Protein AF-A0A1G8R1P3-F1 (afdb_monomer_lite)

Radius of gyration: 28.72 Å; chains: 1; bounding box: 73×59×74 Å

Structure (mmCIF, N/CA/C/O backbone):
data_AF-A0A1G8R1P3-F1
#
_entry.id   AF-A0A1G8R1P3-F1
#
loop_
_atom_site.group_PDB
_atom_site.id
_atom_site.type_symbol
_atom_site.label_atom_id
_atom_site.label_alt_id
_atom_site.label_comp_id
_atom_site.label_asym_id
_atom_site.label_entity_id
_atom_site.label_seq_id
_atom_site.pdbx_PDB_ins_code
_atom_site.Cartn_x
_atom_site.Cartn_y
_atom_site.Cartn_z
_atom_site.occupancy
_atom_site.B_iso_or_equiv
_atom_site.auth_seq_id
_atom_site.auth_comp_id
_atom_site.auth_asym_id
_atom_site.auth_atom_id
_atom_site.pdbx_PDB_model_num
ATOM 1 N N . MET A 1 1 ? -44.079 -12.481 19.355 1.00 42.09 1 MET A N 1
ATOM 2 C CA . MET A 1 1 ? -44.449 -13.575 20.274 1.00 42.09 1 MET A CA 1
ATOM 3 C C . MET A 1 1 ? -43.684 -13.320 21.555 1.00 42.09 1 MET A C 1
ATOM 5 O O . MET A 1 1 ? -42.469 -13.463 21.534 1.00 42.09 1 MET A O 1
ATOM 9 N N . GLU A 1 2 ? -44.357 -12.828 22.594 1.00 49.50 2 GLU A N 1
ATOM 10 C CA . GLU A 1 2 ? -43.757 -12.649 23.924 1.00 49.50 2 GLU A CA 1
ATOM 11 C C . GLU A 1 2 ? -43.319 -14.021 24.449 1.00 49.50 2 GLU A C 1
ATOM 13 O O . GLU A 1 2 ? -44.109 -14.970 24.479 1.00 49.50 2 GLU A O 1
ATOM 18 N N . LYS A 1 3 ? -42.033 -14.161 24.785 1.00 59.81 3 LYS A N 1
ATOM 19 C CA . LYS A 1 3 ? -41.530 -15.360 25.458 1.00 59.81 3 LYS A CA 1
ATOM 20 C C . LYS A 1 3 ? -42.107 -15.364 26.874 1.00 59.81 3 LYS A C 1
ATOM 22 O O . LYS A 1 3 ? -41.889 -14.429 27.629 1.00 59.81 3 LYS A O 1
ATOM 27 N N . SER A 1 4 ? -42.788 -16.445 27.253 1.00 75.88 4 SER A N 1
ATOM 28 C CA . SER A 1 4 ? -43.337 -16.617 28.610 1.00 75.88 4 SER A CA 1
ATOM 29 C C . SER A 1 4 ? -42.258 -16.623 29.707 1.00 75.88 4 SER A C 1
ATOM 31 O O . SER A 1 4 ? -42.576 -16.389 30.873 1.00 75.88 4 SER A O 1
ATOM 33 N N . TYR A 1 5 ? -41.007 -16.928 29.359 1.00 85.31 5 TYR A N 1
ATOM 34 C CA . TYR A 1 5 ? -39.859 -16.901 30.257 1.00 85.31 5 TYR A CA 1
ATOM 35 C C . TYR A 1 5 ? -38.559 -16.796 29.455 1.00 85.31 5 TYR A C 1
ATOM 37 O O . TYR A 1 5 ? -38.505 -17.177 28.284 1.00 85.31 5 TYR A O 1
ATOM 45 N N . TYR A 1 6 ? -37.507 -16.327 30.119 1.00 88.00 6 TYR A N 1
ATOM 46 C CA . TYR A 1 6 ? -36.145 -16.308 29.595 1.00 88.00 6 TYR A CA 1
ATOM 47 C C . TYR A 1 6 ? -35.271 -17.289 30.373 1.00 88.00 6 TYR A C 1
ATOM 49 O O . TYR A 1 6 ? -35.508 -17.527 31.559 1.00 88.00 6 TYR A O 1
ATOM 57 N N . VAL A 1 7 ? -34.260 -17.858 29.723 1.00 92.12 7 VAL A N 1
ATOM 58 C CA . VAL A 1 7 ? -33.266 -18.734 30.370 1.00 92.12 7 VAL A CA 1
ATOM 59 C C . VAL A 1 7 ? -31.923 -18.023 30.526 1.00 92.12 7 VAL A C 1
ATOM 61 O O . VAL A 1 7 ? -31.704 -16.968 29.932 1.00 92.12 7 VAL A O 1
ATOM 64 N N . SER A 1 8 ? -30.992 -18.582 31.307 1.00 88.38 8 SER A N 1
ATOM 65 C CA . SER A 1 8 ? -29.671 -17.966 31.550 1.00 88.38 8 SER A CA 1
ATOM 66 C C . SER A 1 8 ? -28.935 -17.573 30.267 1.00 88.38 8 SER A C 1
ATOM 68 O O . SER A 1 8 ? -28.294 -16.524 30.225 1.00 88.38 8 SER A O 1
ATOM 70 N N . LYS A 1 9 ? -29.045 -18.402 29.223 1.00 89.12 9 LYS A N 1
ATOM 71 C CA . LYS A 1 9 ? -28.456 -18.133 27.911 1.00 89.12 9 LYS A CA 1
ATOM 72 C C . LYS A 1 9 ? -29.119 -16.946 27.209 1.00 89.12 9 LYS A C 1
ATOM 74 O O . LYS A 1 9 ? -28.414 -16.079 26.707 1.00 89.12 9 LYS A O 1
ATOM 79 N N . ASP A 1 10 ? -30.449 -16.864 27.249 1.00 87.94 10 ASP A N 1
ATOM 80 C CA . ASP A 1 10 ? -31.179 -15.726 26.684 1.00 87.94 10 ASP A CA 1
ATOM 81 C C . ASP A 1 10 ? -30.775 -14.416 27.380 1.00 87.94 10 ASP A C 1
ATOM 83 O O . ASP A 1 10 ? -30.527 -13.415 26.714 1.00 87.94 10 ASP A O 1
ATOM 87 N N . LEU A 1 11 ? -30.660 -14.419 28.716 1.00 84.81 11 LEU A N 1
ATOM 88 C CA . LEU A 1 11 ? -30.207 -13.248 29.479 1.00 84.81 11 LEU A CA 1
ATOM 89 C C . LEU A 1 11 ? -28.766 -12.858 29.135 1.00 84.81 11 LEU A C 1
ATOM 91 O O . LEU A 1 11 ? -28.449 -11.672 29.080 1.00 84.81 11 LEU A O 1
ATOM 95 N N . ALA A 1 12 ? -27.889 -13.842 28.936 1.00 84.81 12 ALA A N 1
ATOM 96 C CA . ALA A 1 12 ? -26.501 -13.605 28.557 1.00 84.81 12 ALA A CA 1
ATOM 97 C C . ALA A 1 12 ? -26.413 -12.899 27.194 1.00 84.81 12 ALA A C 1
ATOM 99 O O . ALA A 1 12 ? -25.693 -11.909 27.066 1.00 84.81 12 ALA A O 1
ATOM 100 N N . GLU A 1 13 ? -27.205 -13.352 26.219 1.00 84.19 13 GLU A N 1
ATOM 101 C CA . GLU A 1 13 ? -27.306 -12.730 24.895 1.00 84.19 13 GLU A CA 1
ATOM 102 C C . GLU A 1 13 ? -27.929 -11.326 24.963 1.00 84.19 13 GLU A C 1
ATOM 104 O O . GLU A 1 13 ? -27.356 -10.381 24.424 1.00 84.19 13 GLU A O 1
ATOM 109 N N . LEU A 1 14 ? -29.048 -11.157 25.679 1.00 81.56 14 LEU A N 1
ATOM 110 C CA . LEU A 1 14 ? -29.735 -9.865 25.847 1.00 81.56 14 LEU A CA 1
ATOM 111 C C . LEU A 1 14 ? -28.845 -8.785 26.475 1.00 81.56 14 LEU A C 1
ATOM 113 O O . LEU A 1 14 ? -28.968 -7.609 26.140 1.00 81.56 14 LEU A O 1
ATOM 117 N N . LEU A 1 15 ? -27.961 -9.175 27.393 1.00 76.06 15 LEU A N 1
ATOM 118 C CA . LEU A 1 15 ? -27.114 -8.257 28.156 1.00 76.06 15 LEU A CA 1
ATOM 119 C C . LEU A 1 15 ? -25.690 -8.128 27.597 1.00 76.06 15 LEU A C 1
ATOM 121 O O . LEU A 1 15 ? -24.886 -7.400 28.191 1.00 76.06 15 LEU A O 1
ATOM 125 N N . ASP A 1 16 ? -25.372 -8.839 26.509 1.00 76.06 16 ASP A N 1
ATOM 126 C CA . ASP A 1 16 ? -24.024 -8.970 25.938 1.00 76.06 16 ASP A CA 1
ATOM 127 C C . ASP A 1 16 ? -22.975 -9.328 27.015 1.00 76.06 16 ASP A C 1
ATOM 129 O O . ASP A 1 16 ? -21.960 -8.654 27.241 1.00 76.06 16 ASP A O 1
ATOM 133 N N . VAL A 1 17 ? -23.271 -10.381 27.782 1.00 80.88 17 VAL A N 1
ATOM 134 C CA . VAL A 1 17 ? -22.393 -10.934 28.821 1.00 80.88 17 VAL A CA 1
ATOM 135 C C . VAL A 1 17 ? -22.291 -12.449 28.693 1.00 80.88 17 VAL A C 1
ATOM 137 O O . VAL A 1 17 ? -23.029 -13.095 27.965 1.00 80.88 17 VAL A O 1
ATOM 140 N N . THR A 1 18 ? -21.362 -13.053 29.428 1.00 82.50 18 THR A N 1
ATOM 141 C CA . THR A 1 18 ? -21.254 -14.514 29.495 1.00 82.50 18 THR A CA 1
ATOM 142 C C . THR A 1 18 ? -22.303 -15.107 30.435 1.00 82.50 18 THR A C 1
ATOM 144 O O . THR A 1 18 ? -22.639 -14.496 31.451 1.00 82.50 18 THR A O 1
ATOM 147 N N . GLU A 1 19 ? -22.735 -16.349 30.196 1.00 87.19 19 GLU A N 1
ATOM 148 C CA . GLU A 1 19 ? -23.608 -17.085 31.132 1.00 87.19 19 GLU A CA 1
ATOM 149 C C . GLU A 1 19 ? -23.016 -17.155 32.554 1.00 87.19 19 GLU A C 1
ATOM 151 O O . GLU A 1 19 ? -23.731 -17.022 33.545 1.00 87.19 19 GLU A O 1
ATOM 156 N N . ALA A 1 20 ? -21.686 -17.251 32.676 1.00 84.94 20 ALA A N 1
ATOM 157 C CA . ALA A 1 20 ? -20.973 -17.171 33.956 1.00 84.94 20 ALA A CA 1
ATOM 158 C C . ALA A 1 20 ? -21.278 -15.877 34.737 1.00 84.94 20 ALA A C 1
ATOM 160 O O . ALA A 1 20 ? -21.366 -15.887 35.968 1.00 84.94 20 ALA A O 1
ATOM 161 N N . THR A 1 21 ? -21.463 -14.764 34.024 1.00 81.94 21 THR A N 1
ATOM 162 C CA . THR A 1 21 ? -21.841 -13.472 34.606 1.00 81.94 21 THR A CA 1
ATOM 163 C C . THR A 1 21 ? -23.281 -13.499 35.114 1.00 81.94 21 THR A C 1
ATOM 165 O O . THR A 1 21 ? -23.539 -12.993 36.204 1.00 81.94 21 THR A O 1
ATOM 168 N N . ILE A 1 22 ? -24.194 -14.164 34.399 1.00 88.12 22 ILE A N 1
ATOM 169 C CA . ILE A 1 22 ? -25.578 -14.370 34.851 1.00 88.12 22 ILE A CA 1
ATOM 170 C C . ILE A 1 22 ? -25.608 -15.214 36.129 1.00 88.12 22 ILE A C 1
ATOM 172 O O . ILE A 1 22 ? -26.210 -14.802 37.117 1.00 88.12 22 ILE A O 1
ATOM 176 N N . TYR A 1 23 ? -24.862 -16.323 36.194 1.00 88.38 23 TYR A N 1
ATOM 177 C CA . TYR A 1 23 ? -24.743 -17.112 37.431 1.00 88.38 23 TYR A CA 1
ATOM 178 C C . TYR A 1 23 ? -24.174 -16.303 38.604 1.00 88.38 23 TYR A C 1
ATOM 180 O O . TYR A 1 23 ? -24.565 -16.507 39.756 1.00 88.38 23 TYR A O 1
ATOM 188 N N . LYS A 1 24 ? -23.259 -15.365 38.332 1.00 85.94 24 LYS A N 1
ATOM 189 C CA . LYS A 1 24 ? -22.777 -14.419 39.341 1.00 85.94 24 LYS A CA 1
ATOM 190 C C . LYS A 1 24 ? -23.886 -13.462 39.787 1.00 85.94 24 LYS A C 1
ATOM 192 O O . LYS A 1 24 ? -24.031 -13.257 40.983 1.00 85.94 24 LYS A O 1
ATOM 197 N N . TYR A 1 25 ? -24.697 -12.928 38.875 1.00 87.75 25 TYR A N 1
ATOM 198 C CA . TYR A 1 25 ? -25.836 -12.072 39.228 1.00 87.75 25 TYR A CA 1
ATOM 199 C C . TYR A 1 25 ? -26.870 -12.797 40.091 1.00 87.75 25 TYR A C 1
ATOM 201 O O . TYR A 1 25 ? -27.350 -12.210 41.057 1.00 87.75 25 TYR A O 1
ATOM 209 N N . ILE A 1 26 ? -27.141 -14.078 39.820 1.00 87.88 26 ILE A N 1
ATOM 210 C CA . ILE A 1 26 ? -28.016 -14.912 40.662 1.00 87.88 26 ILE A CA 1
ATOM 211 C C . ILE A 1 26 ? -27.430 -15.061 42.073 1.00 87.88 26 ILE A C 1
ATOM 213 O O . ILE A 1 26 ? -28.145 -14.951 43.071 1.00 87.88 26 ILE A O 1
ATOM 217 N N . ARG A 1 27 ? -26.115 -15.303 42.166 1.00 86.38 27 ARG A N 1
ATOM 218 C CA . ARG A 1 27 ? -25.393 -15.457 43.438 1.00 86.38 27 ARG A CA 1
ATOM 219 C C . ARG A 1 27 ? -25.358 -14.164 44.250 1.00 86.38 27 ARG A C 1
ATOM 221 O O . ARG A 1 27 ? -25.559 -14.207 45.457 1.00 86.38 27 ARG A O 1
ATOM 228 N N . ASP A 1 28 ? -25.143 -13.041 43.572 1.00 82.81 28 ASP A N 1
ATOM 229 C CA . ASP A 1 28 ? -25.095 -11.697 44.152 1.00 82.81 28 ASP A CA 1
ATOM 230 C C . ASP A 1 28 ? -26.507 -11.136 44.438 1.00 82.81 28 ASP A C 1
ATOM 232 O O . ASP A 1 28 ? -26.631 -10.017 44.930 1.00 82.81 28 ASP A O 1
ATOM 236 N N . GLY A 1 29 ? -27.573 -11.883 44.112 1.00 83.88 29 GLY A N 1
ATOM 237 C CA . GLY A 1 29 ? -28.967 -11.477 44.323 1.00 83.88 29 GLY A CA 1
ATOM 238 C C . GLY A 1 29 ? -29.447 -10.346 43.409 1.00 83.88 29 GLY A C 1
ATOM 239 O O . GLY A 1 29 ? -30.464 -9.728 43.697 1.00 83.88 29 GLY A O 1
ATOM 240 N N . LYS A 1 30 ? -28.721 -10.064 42.321 1.00 82.62 30 LYS A N 1
ATOM 241 C CA . LYS A 1 30 ? -29.048 -9.010 41.345 1.00 82.62 30 LYS A CA 1
ATOM 242 C C . LYS A 1 30 ? -30.155 -9.402 40.371 1.00 82.62 30 LYS A C 1
ATOM 244 O O . LYS A 1 30 ? -30.723 -8.531 39.730 1.00 82.62 30 LYS A O 1
ATOM 249 N N . VAL A 1 31 ? -30.399 -10.701 40.229 1.00 86.31 31 VAL A N 1
ATOM 250 C CA . VAL A 1 31 ? -31.487 -11.268 39.431 1.00 86.31 31 VAL A CA 1
ATOM 251 C C . VAL A 1 31 ? -31.966 -12.541 40.111 1.00 86.31 31 VAL A C 1
ATOM 253 O O . VAL A 1 31 ? -31.146 -13.358 40.546 1.00 86.31 31 VAL A O 1
ATOM 256 N N . VAL A 1 32 ? -33.280 -12.718 40.233 1.00 89.00 32 VAL A N 1
ATOM 257 C CA . VAL A 1 32 ? -33.860 -13.873 40.924 1.00 89.00 32 VAL A CA 1
ATOM 258 C C . VAL A 1 32 ? -34.653 -14.744 39.944 1.00 89.00 32 VAL A C 1
ATOM 260 O O . VAL A 1 32 ? -35.705 -14.328 39.465 1.00 89.00 32 VAL A O 1
ATOM 263 N N . PRO A 1 33 ? -34.198 -15.977 39.651 1.00 90.56 33 PRO A N 1
ATOM 264 C CA . PRO A 1 33 ? -34.994 -16.907 38.863 1.00 90.56 33 PRO A CA 1
ATOM 265 C C . PRO A 1 33 ? -36.198 -17.384 39.677 1.00 90.56 33 PRO A C 1
ATOM 267 O O . PRO A 1 33 ? -36.065 -17.705 40.861 1.00 90.56 33 PRO A O 1
ATOM 270 N N . TYR A 1 34 ? -37.371 -17.481 39.053 1.00 89.44 34 TYR A N 1
ATOM 271 C CA . TYR A 1 34 ? -38.582 -17.907 39.765 1.00 89.44 34 TYR A CA 1
ATOM 272 C C . TYR A 1 34 ? -38.535 -19.395 40.140 1.00 89.44 34 TYR A C 1
ATOM 274 O O . TYR A 1 34 ? -39.168 -19.811 41.106 1.00 89.44 34 TYR A O 1
ATOM 282 N N . ASN A 1 35 ? -37.742 -20.196 39.421 1.00 89.50 35 ASN A N 1
ATOM 283 C CA . ASN A 1 35 ? -37.538 -21.620 39.684 1.00 89.50 35 ASN A CA 1
ATOM 284 C C . ASN A 1 35 ? -36.264 -21.906 40.508 1.00 89.50 35 ASN A C 1
ATOM 286 O O . ASN A 1 35 ? -35.685 -22.987 40.427 1.00 89.50 35 ASN A O 1
ATOM 290 N N . LYS A 1 36 ? -35.801 -20.949 41.327 1.00 85.69 36 LYS A N 1
ATOM 291 C CA . LYS A 1 36 ? -34.548 -21.060 42.101 1.00 85.69 36 LYS A CA 1
ATOM 292 C C . LYS A 1 36 ? -34.431 -22.322 42.969 1.00 85.69 36 LYS A C 1
ATOM 294 O O . LYS A 1 36 ? -33.317 -22.750 43.248 1.00 85.69 36 LYS A O 1
ATOM 299 N N . SER A 1 37 ? -35.539 -22.906 43.421 1.00 83.31 37 SER A N 1
ATOM 300 C CA . SER A 1 37 ? -35.557 -24.139 44.224 1.00 83.31 37 SER A CA 1
ATOM 301 C C . SER A 1 37 ? -35.691 -25.423 43.398 1.00 83.31 37 SER A C 1
ATOM 303 O O . SER A 1 37 ? -35.390 -26.494 43.918 1.00 83.31 37 SER A O 1
ATOM 305 N N . THR A 1 38 ? -36.117 -25.335 42.135 1.00 84.88 38 THR A N 1
ATOM 306 C CA . THR A 1 38 ? -36.413 -26.493 41.270 1.00 84.88 38 THR A CA 1
ATOM 307 C C . THR A 1 38 ? -35.534 -26.565 40.024 1.00 84.88 38 THR A C 1
ATOM 309 O O . THR A 1 38 ? -35.622 -27.539 39.284 1.00 84.88 38 THR A O 1
ATOM 312 N N . TRP A 1 39 ? -34.638 -25.596 39.809 1.00 83.19 39 TRP A N 1
ATOM 313 C CA . TRP A 1 39 ? -33.791 -25.510 38.613 1.00 83.19 39 TRP A CA 1
ATOM 314 C C . TRP A 1 39 ? -32.979 -26.781 38.318 1.00 83.19 39 TRP A C 1
ATOM 316 O O . TRP A 1 39 ? -32.704 -27.066 37.160 1.00 83.19 39 TRP A O 1
ATOM 326 N N . THR A 1 40 ? -32.606 -27.568 39.336 1.00 79.38 40 THR A N 1
ATOM 327 C CA . THR A 1 40 ? -31.898 -28.849 39.154 1.00 79.38 40 THR A CA 1
ATOM 328 C C . THR A 1 40 ? -32.771 -29.925 38.514 1.00 79.38 40 THR A C 1
ATOM 330 O O . THR A 1 40 ? -32.249 -30.805 37.838 1.00 79.38 40 THR A O 1
ATOM 333 N N . ILE A 1 41 ? -34.087 -29.853 38.723 1.00 82.81 41 ILE A N 1
ATOM 334 C CA . ILE A 1 41 ? -35.091 -30.715 38.090 1.00 82.81 41 ILE A CA 1
ATOM 335 C C . ILE A 1 41 ? -35.422 -30.173 36.694 1.00 82.81 41 ILE A C 1
ATOM 337 O O . ILE A 1 41 ? -35.544 -30.945 35.749 1.00 82.81 41 ILE A O 1
ATOM 341 N N . ASP A 1 42 ? -35.521 -28.847 36.559 1.00 79.31 42 ASP A N 1
ATOM 342 C CA . ASP A 1 42 ? -35.853 -28.167 35.300 1.00 79.31 42 ASP A CA 1
ATOM 343 C C . ASP A 1 42 ? -34.679 -28.104 34.301 1.00 79.31 42 ASP A C 1
ATOM 345 O O . ASP A 1 42 ? -34.884 -27.789 33.130 1.00 79.31 42 ASP A O 1
ATOM 349 N N . GLY A 1 43 ? -33.452 -28.372 34.758 1.00 83.12 43 GLY A N 1
ATOM 350 C CA . GLY A 1 43 ? -32.209 -28.337 33.979 1.00 83.12 43 GLY A CA 1
ATOM 351 C C . GLY A 1 43 ? -31.587 -26.945 33.802 1.00 83.12 43 GLY A C 1
ATOM 352 O O . GLY A 1 43 ? -30.405 -26.845 33.479 1.00 83.12 43 GLY A O 1
ATOM 353 N N . GLU A 1 44 ? -32.341 -25.870 34.043 1.00 88.12 44 GLU A N 1
ATOM 354 C CA . GLU A 1 44 ? -31.908 -24.486 33.822 1.00 88.12 44 GLU A CA 1
ATOM 355 C C . GLU A 1 44 ? -32.657 -23.482 34.714 1.00 88.12 44 GLU A C 1
ATOM 357 O O . GLU A 1 44 ? -33.762 -23.743 35.200 1.00 88.12 44 GLU A O 1
ATOM 362 N N . TYR A 1 45 ? -32.066 -22.301 34.924 1.00 91.00 45 TYR A N 1
ATOM 363 C CA . TYR A 1 45 ? -32.753 -21.190 35.584 1.00 91.00 45 TYR A CA 1
ATOM 364 C C . TYR A 1 45 ? -33.682 -20.473 34.609 1.00 91.00 45 TYR A C 1
ATOM 366 O O . TYR A 1 45 ? -33.290 -20.165 33.482 1.00 91.00 45 TYR A O 1
ATOM 374 N N . ARG A 1 46 ? -34.890 -20.158 35.079 1.00 91.12 46 ARG A N 1
ATOM 375 C CA . ARG A 1 46 ? -35.917 -19.439 34.331 1.00 91.12 46 ARG A CA 1
ATOM 376 C C . ARG A 1 46 ? -36.265 -18.122 35.012 1.00 91.12 46 ARG A C 1
ATOM 378 O O . ARG A 1 46 ? -36.451 -18.052 36.229 1.00 91.12 46 ARG A O 1
ATOM 385 N N . PHE A 1 47 ? -36.375 -17.087 34.196 1.00 90.75 47 PHE A N 1
ATOM 386 C CA . PHE A 1 47 ? -36.592 -15.707 34.600 1.00 90.75 47 PHE A CA 1
ATOM 387 C C . PHE A 1 47 ? -37.906 -15.209 34.010 1.00 90.75 47 PHE A C 1
ATOM 389 O O . PHE A 1 47 ? -38.243 -15.531 32.867 1.00 90.75 47 PHE A O 1
ATOM 396 N N . SER A 1 48 ? -38.661 -14.446 34.799 1.00 89.00 48 SER A N 1
ATOM 397 C CA . SER A 1 48 ? -39.833 -13.745 34.284 1.00 89.00 48 SER A CA 1
ATOM 398 C C . SER A 1 48 ? -39.391 -12.576 33.408 1.00 89.00 48 SER A C 1
ATOM 400 O O . SER A 1 48 ? -38.270 -12.069 33.522 1.00 89.00 48 SER A O 1
ATOM 402 N N . GLU A 1 49 ? -40.285 -12.131 32.534 1.00 84.62 49 GLU A N 1
ATOM 403 C CA . GLU A 1 49 ? -40.054 -10.942 31.719 1.00 84.62 49 GLU A CA 1
ATOM 404 C C . GLU A 1 49 ? -39.818 -9.696 32.582 1.00 84.62 49 GLU A C 1
ATOM 406 O O . GLU A 1 49 ? -38.867 -8.961 32.341 1.00 84.62 49 GLU A O 1
ATOM 411 N N . GLU A 1 50 ? -40.599 -9.514 33.649 1.00 82.75 50 GLU A N 1
ATOM 412 C CA . GLU A 1 50 ? -40.455 -8.377 34.566 1.00 82.75 50 GLU A CA 1
ATOM 413 C C . GLU A 1 50 ? -39.061 -8.320 35.218 1.00 82.75 50 GLU A C 1
ATOM 415 O O . GLU A 1 50 ? -38.441 -7.260 35.281 1.00 82.75 50 GLU A O 1
ATOM 420 N N . GLU A 1 51 ? -38.541 -9.461 35.677 1.00 81.75 51 GLU A N 1
ATOM 421 C CA . GLU A 1 51 ? -37.214 -9.535 36.296 1.00 81.75 51 GLU A CA 1
ATOM 422 C C . GLU A 1 51 ? -36.097 -9.309 35.265 1.00 81.75 51 GLU A C 1
ATOM 424 O O . GLU A 1 51 ? -35.073 -8.689 35.556 1.00 81.75 51 GLU A O 1
ATOM 429 N N . THR A 1 52 ? -36.320 -9.770 34.033 1.00 81.56 52 THR A N 1
ATOM 430 C CA . THR A 1 52 ? -35.396 -9.565 32.913 1.00 81.56 52 THR A CA 1
ATOM 431 C C . THR A 1 52 ? -35.328 -8.085 32.532 1.00 81.56 52 THR A C 1
ATOM 433 O O . THR A 1 52 ? -34.233 -7.543 32.405 1.00 81.56 52 THR A O 1
ATOM 436 N N . LEU A 1 53 ? -36.476 -7.407 32.434 1.00 80.81 53 LEU A N 1
ATOM 437 C CA . LEU A 1 53 ? -36.560 -5.972 32.146 1.00 80.81 53 LEU A CA 1
ATOM 438 C C . LEU A 1 53 ? -35.886 -5.133 33.235 1.00 80.81 53 LEU A C 1
ATOM 440 O O . LEU A 1 53 ? -35.062 -4.282 32.916 1.00 80.81 53 LEU A O 1
ATOM 444 N N . LYS A 1 54 ? -36.123 -5.437 34.519 1.00 81.38 54 LYS A N 1
ATOM 445 C CA . LYS A 1 54 ? -35.433 -4.763 35.636 1.00 81.38 54 LYS A CA 1
ATOM 446 C C . LYS A 1 54 ? -33.913 -4.880 35.544 1.00 81.38 54 LYS A C 1
ATOM 448 O O . LYS A 1 54 ? -33.200 -3.932 35.865 1.00 81.38 54 LYS A O 1
ATOM 453 N N . LEU A 1 55 ? -33.409 -6.040 35.125 1.00 80.38 55 LEU A N 1
ATOM 454 C CA . LEU A 1 55 ? -31.974 -6.273 34.978 1.00 80.38 55 LEU A CA 1
ATOM 455 C C . LEU A 1 55 ? -31.381 -5.524 33.774 1.00 80.38 55 LEU A C 1
ATOM 457 O O . LEU A 1 55 ? -30.242 -5.063 33.852 1.00 80.38 55 LEU A O 1
ATOM 461 N N . ILE A 1 56 ? -32.146 -5.396 32.687 1.00 76.06 56 ILE A N 1
ATOM 462 C CA . ILE A 1 56 ? -31.773 -4.607 31.506 1.00 76.06 56 ILE A CA 1
ATOM 463 C C . ILE A 1 56 ? -31.730 -3.118 31.863 1.00 76.06 56 ILE A C 1
ATOM 465 O O . ILE A 1 56 ? -30.713 -2.473 31.624 1.00 76.06 56 ILE A O 1
ATOM 469 N N . ASP A 1 57 ? -32.770 -2.599 32.517 1.00 74.25 57 ASP A N 1
ATOM 470 C CA . ASP A 1 57 ? -32.860 -1.191 32.928 1.00 74.25 57 ASP A CA 1
ATOM 471 C C . ASP A 1 57 ? -31.775 -0.806 33.947 1.00 74.25 57 ASP A C 1
ATOM 473 O O . ASP A 1 57 ? -31.362 0.349 34.038 1.00 74.25 57 ASP A O 1
ATOM 477 N N . ALA A 1 58 ? -31.280 -1.782 34.715 1.00 69.12 58 ALA A N 1
ATOM 478 C CA . ALA A 1 58 ? -30.181 -1.598 35.655 1.00 69.12 58 ALA A CA 1
ATOM 479 C C . ALA A 1 58 ? -28.784 -1.608 35.000 1.00 69.12 58 ALA A C 1
ATOM 481 O O . ALA A 1 58 ? -27.792 -1.374 35.704 1.00 69.12 58 ALA A O 1
ATOM 482 N N . GLN A 1 59 ? -28.649 -1.890 33.695 1.00 68.12 59 GLN A N 1
ATOM 483 C CA . GLN A 1 59 ? -27.358 -1.743 33.022 1.00 68.12 59 GLN A CA 1
ATOM 484 C C . GLN A 1 59 ? -26.979 -0.265 32.888 1.00 68.12 59 GLN A C 1
ATOM 486 O O . GLN A 1 59 ? -27.717 0.554 32.353 1.00 68.12 59 GLN A O 1
ATOM 491 N N . GLU A 1 60 ? -25.760 0.071 33.318 1.00 66.50 60 GLU A N 1
ATOM 492 C CA . GLU A 1 60 ? -25.150 1.354 32.971 1.00 66.50 60 GLU A CA 1
ATOM 493 C C . GLU A 1 60 ? -24.985 1.433 31.446 1.00 66.50 60 GLU A C 1
ATOM 495 O O . GLU A 1 60 ? -24.332 0.573 30.851 1.00 66.50 60 GLU A O 1
ATOM 500 N N . GLU A 1 61 ? -25.521 2.477 30.810 1.00 67.69 61 GLU A N 1
ATOM 501 C CA . GLU A 1 61 ? -25.265 2.724 29.392 1.00 67.69 61 GLU A CA 1
ATOM 502 C C . GLU A 1 61 ? -23.761 2.890 29.140 1.00 67.69 61 GLU A C 1
ATOM 504 O O . GLU A 1 61 ? -23.052 3.626 29.839 1.00 67.69 61 GLU A O 1
ATOM 509 N N . LYS A 1 62 ? -23.253 2.205 28.110 1.00 74.94 62 LYS A N 1
ATOM 510 C CA . LYS A 1 62 ? -21.840 2.280 27.735 1.00 74.94 62 LYS A CA 1
ATOM 511 C C . LYS A 1 62 ? -21.511 3.723 27.313 1.00 74.94 62 LYS A C 1
ATOM 513 O O . LYS A 1 62 ? -22.032 4.182 26.300 1.00 74.94 62 LYS A O 1
ATOM 518 N N . PRO A 1 63 ? -20.599 4.441 28.000 1.00 77.19 63 PRO A N 1
ATOM 519 C CA . PRO A 1 63 ? -20.441 5.886 27.791 1.00 77.19 63 PRO A CA 1
ATOM 520 C C . PRO A 1 63 ? -19.827 6.327 26.452 1.00 77.19 63 PRO A C 1
ATOM 522 O O . PRO A 1 63 ? -19.615 7.526 26.255 1.00 77.19 63 PRO A O 1
ATOM 525 N N . GLY A 1 64 ? -19.446 5.379 25.595 1.00 86.00 64 GLY A N 1
ATOM 526 C CA . GLY A 1 64 ? -18.755 5.586 24.327 1.00 86.00 64 GLY A CA 1
ATOM 527 C C . GLY A 1 64 ? -17.987 4.336 23.889 1.00 86.00 64 GLY A C 1
ATOM 528 O O . GLY A 1 64 ? -18.138 3.252 24.458 1.00 86.00 64 GLY A O 1
ATOM 529 N N . LEU A 1 65 ? -17.113 4.492 22.900 1.00 84.44 65 LEU A N 1
ATOM 530 C CA . LEU A 1 65 ? -16.221 3.431 22.439 1.00 84.44 65 LEU A CA 1
ATOM 531 C C . LEU A 1 65 ? -15.041 3.289 23.399 1.00 84.44 65 LEU A C 1
ATOM 533 O O . LEU A 1 65 ? -14.331 4.251 23.675 1.00 84.44 65 LEU A O 1
ATOM 537 N N . SER A 1 66 ? -14.813 2.089 23.917 1.00 86.06 66 SER A N 1
ATOM 538 C CA . SER A 1 66 ? -13.606 1.789 24.684 1.00 86.06 66 SER A CA 1
ATOM 539 C C . SER A 1 66 ? -12.382 1.721 23.769 1.00 86.06 66 SER A C 1
ATOM 541 O O . SER A 1 66 ? -12.496 1.584 22.551 1.00 86.06 66 SER A O 1
ATOM 543 N N . THR A 1 67 ? -11.186 1.751 24.358 1.00 82.81 67 THR A N 1
ATOM 544 C CA . THR A 1 67 ? -9.928 1.581 23.611 1.00 82.81 67 THR A CA 1
ATOM 545 C C . THR A 1 67 ? -9.891 0.299 22.783 1.00 82.81 67 THR A C 1
ATOM 547 O O . THR A 1 67 ? -9.329 0.302 21.692 1.00 82.81 67 THR A O 1
ATOM 550 N N . LYS A 1 68 ? -10.517 -0.774 23.281 1.00 77.56 68 LYS A N 1
ATOM 551 C CA . LYS A 1 68 ? -10.648 -2.041 22.560 1.00 77.56 68 LYS A CA 1
ATOM 552 C C . LYS A 1 68 ? -11.569 -1.901 21.346 1.00 77.56 68 LYS A C 1
ATOM 554 O O . LYS A 1 68 ? -11.180 -2.290 20.258 1.00 77.56 68 LYS A O 1
ATOM 559 N N . ASP A 1 69 ? -12.733 -1.272 21.507 1.00 79.12 69 ASP A N 1
ATOM 560 C CA . ASP A 1 69 ? -13.672 -1.087 20.389 1.00 79.12 69 ASP A CA 1
ATOM 561 C C . ASP A 1 69 ? -13.045 -0.255 19.258 1.00 79.12 69 ASP A C 1
ATOM 563 O O . ASP A 1 69 ? -13.242 -0.539 18.080 1.00 79.12 69 ASP A O 1
ATOM 567 N N . VAL A 1 70 ? -12.266 0.772 19.614 1.00 82.94 70 VAL A N 1
ATOM 568 C CA . VAL A 1 70 ? -11.535 1.598 18.642 1.00 82.94 70 VAL A CA 1
ATOM 569 C C . VAL A 1 70 ? -10.437 0.794 17.940 1.00 82.94 70 VAL A C 1
ATOM 571 O O . VAL A 1 70 ? -10.269 0.932 16.731 1.00 82.94 70 VAL A O 1
ATOM 574 N N . ALA A 1 71 ? -9.702 -0.037 18.683 1.00 74.12 71 ALA A N 1
ATOM 575 C CA . ALA A 1 71 ? -8.649 -0.903 18.156 1.00 74.12 71 ALA A CA 1
ATOM 576 C C . ALA A 1 71 ? -9.205 -1.904 17.136 1.00 74.12 71 ALA A C 1
ATOM 578 O O . ALA A 1 71 ? -8.740 -1.941 15.996 1.00 74.12 71 ALA A O 1
ATOM 579 N N . ASP A 1 72 ? -10.262 -2.620 17.521 1.00 73.38 72 ASP A N 1
ATOM 580 C CA . ASP A 1 72 ? -10.912 -3.637 16.695 1.00 73.38 72 ASP A CA 1
ATOM 581 C C . ASP A 1 72 ? -11.473 -3.020 15.400 1.00 73.38 72 ASP A C 1
ATOM 583 O O . ASP A 1 72 ? -11.278 -3.561 14.314 1.00 73.38 72 ASP A O 1
ATOM 587 N N . ARG A 1 73 ? -12.101 -1.836 15.478 1.00 79.56 73 ARG A N 1
ATOM 588 C CA . ARG A 1 73 ? -12.658 -1.150 14.296 1.00 79.56 73 ARG A CA 1
ATOM 589 C C . ARG A 1 73 ? -11.608 -0.585 13.337 1.00 79.56 73 ARG A C 1
ATOM 591 O O . ARG A 1 73 ? -11.926 -0.348 12.175 1.00 79.56 73 ARG A O 1
ATOM 598 N N . LEU A 1 74 ? -10.394 -0.308 13.812 1.00 74.75 74 LEU A N 1
ATOM 599 C CA . LEU A 1 74 ? -9.314 0.265 12.998 1.00 74.75 74 LEU A CA 1
ATOM 600 C C . LEU A 1 74 ? -8.262 -0.764 12.572 1.00 74.75 74 LEU A C 1
ATOM 602 O O . LEU A 1 74 ? -7.398 -0.428 11.762 1.00 74.75 74 LEU A O 1
ATOM 606 N N . GLY A 1 75 ? -8.320 -1.988 13.104 1.00 70.12 75 GLY A N 1
ATOM 607 C CA . GLY A 1 75 ? -7.303 -3.012 12.869 1.00 70.12 75 GLY A CA 1
ATOM 608 C C . GLY A 1 75 ? -5.930 -2.624 13.427 1.00 70.12 75 GLY A C 1
ATOM 609 O O . GLY A 1 75 ? -4.914 -2.938 12.817 1.00 70.12 75 GLY A O 1
ATOM 610 N N . ILE A 1 76 ? -5.890 -1.900 14.551 1.00 75.81 76 ILE A N 1
ATOM 611 C CA . ILE A 1 76 ? -4.652 -1.510 15.249 1.00 75.81 76 ILE A CA 1
ATOM 612 C C . ILE A 1 76 ? -4.665 -2.047 16.677 1.00 75.81 76 ILE A C 1
ATOM 614 O O . ILE A 1 76 ? -5.716 -2.395 17.205 1.00 75.81 76 ILE A O 1
ATOM 618 N N . THR A 1 77 ? -3.515 -2.084 17.349 1.00 69.56 77 THR A N 1
ATOM 619 C CA . THR A 1 77 ? -3.466 -2.602 18.722 1.00 69.56 77 THR A CA 1
ATOM 620 C C . THR A 1 77 ? -4.128 -1.644 19.723 1.00 69.56 77 THR A C 1
ATOM 622 O O . THR A 1 77 ? -4.059 -0.415 19.601 1.00 69.56 77 THR A O 1
ATOM 625 N N . ALA A 1 78 ? -4.714 -2.192 20.793 1.00 69.31 78 ALA A N 1
ATOM 626 C CA . ALA A 1 78 ? -5.242 -1.389 21.902 1.00 69.31 78 ALA A CA 1
ATOM 627 C C . ALA A 1 78 ? -4.151 -0.550 22.601 1.00 69.31 78 ALA A C 1
ATOM 629 O O . ALA A 1 78 ? -4.447 0.507 23.173 1.00 69.31 78 ALA A O 1
ATOM 630 N N . TYR A 1 79 ? -2.886 -0.984 22.529 1.00 71.94 79 TYR A N 1
ATOM 631 C CA . TYR A 1 79 ? -1.737 -0.204 22.989 1.00 71.94 79 TYR A CA 1
ATOM 632 C C . TYR A 1 79 ? -1.571 1.077 22.162 1.00 71.94 79 TYR A C 1
ATOM 634 O O . TYR A 1 79 ? -1.489 2.162 22.740 1.00 71.94 79 TYR A O 1
ATOM 642 N N . THR A 1 80 ? -1.625 0.978 20.830 1.00 67.31 80 THR A N 1
ATOM 643 C CA . THR A 1 80 ? -1.545 2.120 19.908 1.00 67.31 80 THR A CA 1
ATOM 644 C C . THR A 1 80 ? -2.672 3.121 20.161 1.00 67.31 80 THR A C 1
ATOM 646 O O . THR A 1 80 ? -2.416 4.317 20.306 1.00 67.31 80 THR A O 1
ATOM 649 N N . VAL A 1 81 ? -3.910 2.645 20.335 1.00 77.31 81 VAL A N 1
ATOM 650 C CA . VAL A 1 81 ? -5.045 3.500 20.731 1.00 77.31 81 VAL A CA 1
ATOM 651 C C . VAL A 1 81 ? -4.768 4.212 22.060 1.00 77.31 81 VAL A C 1
ATOM 653 O O . VAL A 1 81 ? -4.935 5.427 22.168 1.00 77.31 81 VAL A O 1
ATOM 656 N N . SER A 1 82 ? -4.289 3.481 23.070 1.00 74.25 82 SER A N 1
ATOM 657 C CA . SER A 1 82 ? -3.982 4.048 24.391 1.00 74.25 82 SER A CA 1
ATOM 658 C C . SER A 1 82 ? -2.868 5.097 24.328 1.00 74.25 82 SER A C 1
ATOM 660 O O . SER A 1 82 ? -2.945 6.124 25.002 1.00 74.25 82 SER A O 1
ATOM 662 N N . ARG A 1 83 ? -1.843 4.866 23.502 1.00 78.12 83 ARG A N 1
ATOM 663 C CA . ARG A 1 83 ? -0.747 5.810 23.252 1.00 78.12 83 ARG A CA 1
ATOM 664 C C . ARG A 1 83 ? -1.258 7.081 22.576 1.00 78.12 83 ARG A C 1
ATOM 666 O O . ARG A 1 83 ? -0.908 8.174 23.006 1.00 78.12 83 ARG A O 1
ATOM 673 N N . HIS A 1 84 ? -2.132 6.964 21.579 1.00 80.81 84 HIS A N 1
ATOM 674 C CA . HIS A 1 84 ? -2.720 8.121 20.900 1.00 80.81 84 HIS A CA 1
ATOM 675 C C . HIS A 1 84 ? -3.636 8.952 21.796 1.00 80.81 84 HIS A C 1
ATOM 677 O O . HIS A 1 84 ? -3.643 10.177 21.676 1.00 80.81 84 HIS A O 1
ATOM 683 N N . ILE A 1 85 ? -4.339 8.316 22.733 1.00 82.44 85 ILE A N 1
ATOM 684 C CA . ILE A 1 85 ? -5.087 9.027 23.776 1.00 82.44 85 ILE A CA 1
ATOM 685 C C . ILE A 1 85 ? -4.128 9.783 24.702 1.00 82.44 85 ILE A C 1
ATOM 687 O O . ILE A 1 85 ? -4.314 10.975 24.936 1.00 82.44 85 ILE A O 1
ATOM 691 N N . LYS A 1 86 ? -3.068 9.124 25.192 1.00 76.12 86 LYS A N 1
ATOM 692 C CA . LYS A 1 86 ? -2.070 9.754 26.078 1.00 76.12 86 LYS A CA 1
ATOM 693 C C . LYS A 1 86 ? -1.358 10.938 25.425 1.00 76.12 86 LYS A C 1
ATOM 695 O O . LYS A 1 86 ? -1.119 11.939 26.088 1.00 76.12 86 LYS A O 1
ATOM 700 N N . ASN A 1 87 ? -1.063 10.834 24.133 1.00 71.50 87 ASN A N 1
ATOM 701 C CA . ASN A 1 87 ? -0.376 11.873 23.368 1.00 71.50 87 ASN A CA 1
ATOM 702 C C . ASN A 1 87 ? -1.322 12.985 22.873 1.00 71.50 87 ASN A C 1
ATOM 704 O O . ASN A 1 87 ? -0.895 13.854 22.119 1.00 71.50 87 ASN A O 1
ATOM 708 N N . GLY A 1 88 ? -2.609 12.947 23.243 1.00 76.50 88 GLY A N 1
ATOM 709 C CA . GLY A 1 88 ? -3.602 13.958 22.864 1.00 76.50 88 GLY A CA 1
ATOM 710 C C . GLY A 1 88 ? -4.046 13.913 21.398 1.00 76.50 88 GLY A C 1
ATOM 711 O O . GLY A 1 88 ? -4.750 14.809 20.942 1.00 76.50 88 GLY A O 1
ATOM 712 N N . VAL A 1 89 ? -3.658 12.877 20.649 1.00 78.62 89 VAL A N 1
ATOM 713 C CA . VAL A 1 89 ? -4.012 12.699 19.230 1.00 78.62 89 VAL A CA 1
ATOM 714 C C . VAL A 1 89 ? -5.464 12.237 19.076 1.00 78.62 89 VAL A C 1
ATOM 716 O O . VAL A 1 89 ? -6.139 12.630 18.123 1.00 78.62 89 VAL A O 1
ATOM 719 N N . LEU A 1 90 ? -5.938 11.409 20.011 1.00 84.81 90 LEU A N 1
ATOM 720 C CA . LEU A 1 90 ? -7.310 10.914 20.076 1.00 84.81 90 LEU A CA 1
ATOM 721 C C . LEU A 1 90 ? -7.990 11.443 21.347 1.00 84.81 90 LEU A C 1
ATOM 723 O O . LEU A 1 90 ? -7.625 11.013 22.444 1.00 84.81 90 LEU A O 1
ATOM 727 N N . PRO A 1 91 ? -8.975 12.352 21.231 1.00 86.81 91 PRO A N 1
ATOM 728 C CA . PRO A 1 91 ? -9.753 12.797 22.379 1.00 86.81 91 PRO A CA 1
ATOM 729 C C . PRO A 1 91 ? -10.480 11.622 23.046 1.00 86.81 91 PRO A C 1
ATOM 731 O O . PRO A 1 91 ? -11.171 10.844 22.389 1.00 86.81 91 PRO A O 1
ATOM 734 N N . ALA A 1 92 ? -10.330 11.491 24.365 1.00 90.06 92 ALA A N 1
ATOM 735 C CA . ALA A 1 92 ? -11.044 10.497 25.159 1.00 90.06 92 ALA A CA 1
ATOM 736 C C . ALA A 1 92 ? -11.361 11.036 26.556 1.00 90.06 92 ALA A C 1
ATOM 738 O O . ALA A 1 92 ? -10.617 11.841 27.118 1.00 90.06 92 ALA A O 1
ATOM 739 N N . LYS A 1 93 ? -12.455 10.553 27.147 1.00 87.69 93 LYS A N 1
ATOM 740 C CA . LYS A 1 93 ? -12.876 10.879 28.514 1.00 87.69 93 LYS A CA 1
ATOM 741 C C . LYS A 1 93 ? -12.719 9.654 29.405 1.00 87.69 93 LYS A C 1
ATOM 743 O O . LYS A 1 93 ? -13.101 8.550 29.022 1.00 87.69 93 LYS A O 1
ATOM 748 N N . ARG A 1 94 ? -12.174 9.842 30.607 1.00 83.06 94 ARG A N 1
ATOM 749 C CA . ARG A 1 94 ? -12.101 8.777 31.612 1.00 83.06 94 ARG A CA 1
ATOM 750 C C . ARG A 1 94 ? -13.448 8.684 32.323 1.00 83.06 94 ARG A C 1
ATOM 752 O O . ARG A 1 94 ? -13.928 9.686 32.847 1.00 83.06 94 ARG A O 1
ATOM 759 N N . LYS A 1 95 ? -14.073 7.509 32.305 1.00 80.25 95 LYS A N 1
ATOM 760 C CA . LYS A 1 95 ? -15.347 7.252 32.989 1.00 80.25 95 LYS A CA 1
ATOM 761 C C . LYS A 1 95 ? -15.319 5.885 33.663 1.00 80.25 95 LYS A C 1
ATOM 763 O O . LYS A 1 95 ? -14.610 4.978 33.223 1.00 80.25 95 LYS A O 1
ATOM 768 N N . LYS A 1 96 ? -16.098 5.750 34.734 1.00 73.31 96 LYS A N 1
ATOM 769 C CA . LYS A 1 96 ? -16.347 4.472 35.399 1.00 73.31 96 LYS A CA 1
ATOM 770 C C . LYS A 1 96 ? -17.412 3.712 34.610 1.00 73.31 96 LYS A C 1
ATOM 772 O O . LYS A 1 96 ? -18.424 4.295 34.245 1.00 73.31 96 LYS A O 1
ATOM 777 N N . TYR A 1 97 ? -17.150 2.444 34.319 1.00 71.44 97 TYR A N 1
ATOM 778 C CA . TYR A 1 97 ? -18.092 1.546 33.655 1.00 71.44 97 TYR A CA 1
ATOM 779 C C . TYR A 1 97 ? -17.854 0.125 34.153 1.00 71.44 97 TYR A C 1
ATOM 781 O O . TYR A 1 97 ? -16.705 -0.334 34.178 1.00 71.44 97 TYR A O 1
ATOM 789 N N . LYS A 1 98 ? -18.916 -0.566 34.588 1.00 65.81 98 LYS A N 1
ATOM 790 C CA . LYS A 1 98 ? -18.812 -1.907 35.203 1.00 65.81 98 LYS A CA 1
ATOM 791 C C . LYS A 1 98 ? -17.787 -1.937 36.355 1.00 65.81 98 LYS A C 1
ATOM 793 O O . LYS A 1 98 ? -17.017 -2.883 36.509 1.00 65.81 98 LYS A O 1
ATOM 798 N N . GLY A 1 99 ? -17.748 -0.861 37.148 1.00 60.06 99 GLY A N 1
ATOM 799 C CA . GLY A 1 99 ? -16.873 -0.722 38.319 1.00 60.06 99 GLY A CA 1
ATOM 800 C C . GLY A 1 99 ? -15.413 -0.342 38.037 1.00 60.06 99 GLY A C 1
ATOM 801 O O . GLY A 1 99 ? -14.685 -0.081 38.992 1.00 60.06 99 GLY A O 1
ATOM 802 N N . LEU A 1 100 ? -14.987 -0.255 36.771 1.00 60.69 100 LEU A N 1
ATOM 803 C CA . LEU A 1 100 ? -13.606 0.058 36.382 1.00 60.69 100 LEU A CA 1
ATOM 804 C C . LEU A 1 100 ? -13.519 1.416 35.681 1.00 60.69 100 LEU A C 1
ATOM 806 O O . LEU A 1 100 ? -14.342 1.732 34.824 1.00 60.69 100 LEU A O 1
ATOM 810 N N . GLU A 1 101 ? -12.493 2.204 36.001 1.00 72.00 101 GLU A N 1
ATOM 811 C CA . GLU A 1 101 ? -12.193 3.428 35.254 1.00 72.00 101 GLU A CA 1
ATOM 812 C C . GLU A 1 101 ? -11.483 3.105 33.941 1.00 72.00 101 GLU A C 1
ATOM 814 O O . GLU A 1 101 ? -10.405 2.506 33.926 1.00 72.00 101 GLU A O 1
ATOM 819 N N . ARG A 1 102 ? -12.074 3.528 32.823 1.00 80.38 102 ARG A N 1
ATOM 820 C CA . ARG A 1 102 ? -11.531 3.313 31.477 1.00 80.38 102 ARG A CA 1
ATOM 821 C C . ARG A 1 102 ? -11.664 4.575 30.629 1.00 80.38 102 ARG A C 1
ATOM 823 O O . ARG A 1 102 ? -12.457 5.464 30.937 1.00 80.38 102 ARG A O 1
ATOM 830 N N . TYR A 1 103 ? -10.864 4.655 29.570 1.00 83.00 103 TYR A N 1
ATOM 831 C CA . TYR A 1 103 ? -11.002 5.698 28.556 1.00 83.00 103 TYR A CA 1
ATOM 832 C C . TYR A 1 103 ? -12.106 5.332 27.567 1.00 83.00 103 TYR A C 1
ATOM 834 O O . TYR A 1 103 ? -12.147 4.203 27.073 1.00 83.00 103 TYR A O 1
ATOM 842 N N . PHE A 1 104 ? -12.956 6.312 27.273 1.00 87.06 104 PHE A N 1
ATOM 843 C CA . PHE A 1 104 ? -14.021 6.229 26.287 1.00 87.06 104 PHE A CA 1
ATOM 844 C C . PHE A 1 104 ? -13.895 7.356 25.266 1.00 87.06 104 PHE A C 1
ATOM 846 O O . PHE A 1 104 ? -13.683 8.516 25.623 1.00 87.06 104 PHE A O 1
ATOM 853 N N . VAL A 1 105 ? -14.038 6.995 24.000 1.00 87.38 105 VAL A N 1
ATOM 854 C CA . VAL A 1 105 ? -13.970 7.859 2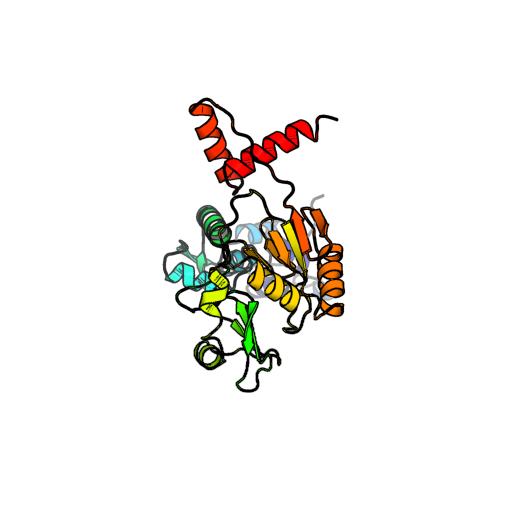2.823 1.00 87.38 105 VAL A CA 1
ATOM 855 C C . VAL A 1 105 ? -15.393 8.046 22.299 1.00 87.38 105 VAL A C 1
ATOM 857 O O . VAL A 1 105 ? -16.175 7.093 22.276 1.00 87.38 105 VAL A O 1
ATOM 860 N N . SER A 1 106 ? -15.759 9.270 21.917 1.00 90.56 106 SER A N 1
ATOM 861 C CA . SER A 1 106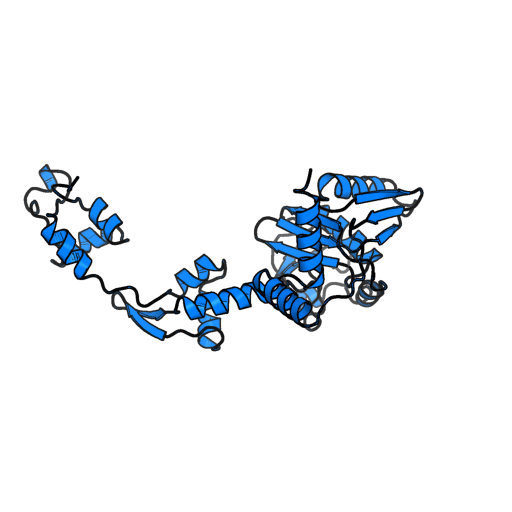 ? -17.063 9.521 21.294 1.00 90.56 106 SER A CA 1
ATOM 862 C C . SER A 1 106 ? -17.088 8.982 19.856 1.00 90.56 106 SER A C 1
ATOM 864 O O . SER A 1 106 ? -16.047 8.858 19.213 1.00 90.56 106 SER A O 1
ATOM 866 N N . GLU A 1 107 ? -18.268 8.673 19.315 1.00 85.44 107 GLU A N 1
ATOM 867 C CA . GLU A 1 107 ? -18.389 8.247 17.908 1.00 85.44 107 GLU A CA 1
ATOM 868 C C . GLU A 1 107 ? -17.926 9.337 16.918 1.00 85.44 107 GLU A C 1
ATOM 870 O O . GLU A 1 107 ? -17.386 9.037 15.854 1.00 85.44 107 GLU A O 1
ATOM 875 N N . GLU A 1 108 ? -18.087 10.614 17.264 1.00 82.81 108 GLU A N 1
ATOM 876 C CA . GLU A 1 108 ? -17.666 11.754 16.436 1.00 82.81 108 GLU A CA 1
ATOM 877 C C . GLU A 1 108 ? -16.139 11.909 16.405 1.00 82.81 108 GLU A C 1
ATOM 879 O O . GLU A 1 108 ? -15.542 12.064 15.330 1.00 82.81 108 GLU A O 1
ATOM 884 N N . ASP A 1 109 ? -15.497 11.794 17.572 1.00 85.44 109 ASP A N 1
ATOM 885 C CA . ASP A 1 109 ? -14.038 11.792 17.691 1.00 85.44 109 ASP A CA 1
ATOM 886 C C . ASP A 1 109 ? -13.446 10.573 16.984 1.00 85.44 109 ASP A C 1
ATOM 888 O O . ASP A 1 109 ? -12.458 10.699 16.258 1.00 85.44 109 ASP A O 1
ATOM 892 N N . PHE A 1 110 ? -14.089 9.407 17.125 1.00 87.56 110 PHE A N 1
ATOM 893 C CA . PHE A 1 110 ? -13.708 8.192 16.417 1.00 87.56 110 PHE A CA 1
ATOM 894 C C . PHE A 1 110 ? -13.772 8.378 14.903 1.00 87.56 110 PHE A C 1
ATOM 896 O O . PHE A 1 110 ? -12.786 8.092 14.238 1.00 87.56 110 PHE A O 1
ATOM 903 N N . LYS A 1 111 ? -14.870 8.898 14.342 1.00 82.38 111 LYS A N 1
ATOM 904 C CA . LYS A 1 111 ? -14.989 9.136 12.891 1.00 82.38 111 LYS A CA 1
ATOM 905 C C . LYS A 1 111 ? -13.913 10.089 12.378 1.00 82.38 111 LYS A C 1
ATOM 907 O O . LYS A 1 111 ? -13.268 9.810 11.371 1.00 82.38 111 LYS A O 1
ATOM 912 N N . THR A 1 112 ? -13.680 11.190 13.089 1.00 80.62 112 THR A N 1
ATOM 913 C CA . THR A 1 112 ? -12.651 12.174 12.721 1.00 80.62 112 THR A CA 1
ATOM 914 C C . THR A 1 112 ? -11.252 11.564 12.772 1.00 80.62 112 THR A C 1
ATOM 916 O O . THR A 1 112 ? -10.418 11.805 11.897 1.00 80.62 112 THR A O 1
ATOM 919 N N . TYR A 1 113 ? -10.986 10.754 13.793 1.00 80.25 113 TYR A N 1
ATOM 920 C CA . TYR A 1 113 ? -9.723 10.057 13.965 1.00 80.25 113 TYR A CA 1
ATOM 921 C C . TYR A 1 113 ? -9.533 8.933 12.939 1.00 80.25 113 TYR A C 1
ATOM 923 O O . TYR A 1 113 ? -8.467 8.845 12.342 1.00 80.25 113 TYR A O 1
ATOM 931 N N . ALA A 1 114 ? -10.566 8.141 12.658 1.00 76.81 114 ALA A N 1
ATOM 932 C CA . ALA A 1 114 ? -10.567 7.087 11.650 1.00 76.81 114 ALA A CA 1
ATOM 933 C C . ALA A 1 114 ? -10.271 7.656 10.262 1.00 76.81 114 ALA A C 1
ATOM 935 O O . ALA A 1 114 ? -9.409 7.129 9.569 1.00 76.81 114 ALA A O 1
ATOM 936 N N . LEU A 1 115 ? -10.893 8.784 9.899 1.00 70.75 115 LEU A N 1
ATOM 937 C CA . LEU A 1 115 ? -10.582 9.498 8.661 1.00 70.75 115 LEU A CA 1
ATOM 938 C C . LEU A 1 115 ? -9.123 9.957 8.624 1.00 70.75 115 LEU A C 1
ATOM 940 O O . LEU A 1 115 ? -8.486 9.808 7.592 1.00 70.75 115 LEU A O 1
ATOM 944 N N . LYS A 1 116 ? -8.567 10.456 9.738 1.00 66.81 116 LYS A N 1
ATOM 945 C CA . LYS A 1 116 ? -7.148 10.846 9.820 1.00 66.81 116 LYS A CA 1
ATOM 946 C C . LYS A 1 116 ? -6.197 9.656 9.724 1.00 66.81 116 LYS A C 1
ATOM 948 O O . LYS A 1 116 ? -5.162 9.780 9.081 1.00 66.81 116 LYS A O 1
ATOM 953 N N . VAL A 1 117 ? -6.511 8.536 10.369 1.00 63.34 117 VAL A N 1
ATOM 954 C CA . VAL A 1 117 ? -5.709 7.304 10.320 1.00 63.34 117 VAL A CA 1
ATOM 955 C C . VAL A 1 117 ? -5.761 6.710 8.917 1.00 63.34 117 VAL A C 1
ATOM 957 O O . VAL A 1 117 ? -4.720 6.406 8.351 1.00 63.34 117 VAL A O 1
ATOM 960 N N . GLN A 1 118 ? -6.945 6.638 8.309 1.00 57.09 118 GLN A N 1
ATOM 961 C CA . GLN A 1 118 ? -7.124 6.167 6.936 1.00 57.09 118 GLN A CA 1
ATOM 962 C C . GLN A 1 118 ? -6.504 7.123 5.906 1.00 57.09 118 GLN A C 1
ATOM 964 O O . GLN A 1 118 ? -5.911 6.660 4.938 1.00 57.09 118 GLN A O 1
ATOM 969 N N . SER A 1 119 ? -6.564 8.444 6.120 1.00 46.06 119 SER A N 1
ATOM 970 C CA . SER A 1 119 ? -5.948 9.432 5.222 1.00 46.06 119 SER A CA 1
ATOM 971 C C . SER A 1 119 ? -4.432 9.540 5.388 1.00 46.06 119 SER A C 1
ATOM 973 O O . SER A 1 119 ? -3.750 9.936 4.450 1.00 46.06 119 SER A O 1
ATOM 975 N N . LYS A 1 120 ? -3.896 9.244 6.583 1.00 44.38 120 LYS A N 1
ATOM 976 C CA . LYS A 1 120 ? -2.447 9.170 6.837 1.00 44.38 120 LYS A CA 1
ATOM 977 C C . LYS A 1 120 ? -1.839 7.830 6.439 1.00 44.38 120 LYS A C 1
ATOM 979 O O . LYS A 1 120 ? -0.629 7.780 6.279 1.00 44.38 120 LYS A O 1
ATOM 984 N N . LYS A 1 121 ? -2.660 6.806 6.187 1.00 46.03 121 LYS A N 1
ATOM 985 C CA . LYS A 1 121 ? -2.279 5.516 5.592 1.00 46.03 121 LYS A CA 1
ATOM 986 C C . LYS A 1 121 ? -1.886 5.625 4.107 1.00 46.03 121 LYS A C 1
ATOM 988 O O . LYS A 1 121 ? -2.153 4.734 3.304 1.00 46.03 121 LYS A O 1
ATOM 993 N N . GLN A 1 122 ? -1.266 6.729 3.699 1.00 49.50 122 GLN A N 1
ATOM 994 C CA . GLN A 1 122 ? -0.334 6.640 2.587 1.00 49.50 122 GLN A CA 1
ATOM 995 C C . GLN A 1 122 ? 0.918 6.030 3.191 1.00 49.50 122 GLN A C 1
ATOM 997 O O . GLN A 1 122 ? 1.743 6.745 3.755 1.00 49.50 122 GLN A O 1
ATOM 1002 N N . GLU A 1 123 ? 1.001 4.702 3.132 1.00 59.19 123 GLU A N 1
ATOM 1003 C CA . GLU A 1 123 ? 2.250 4.004 3.392 1.00 59.19 123 GLU A CA 1
ATOM 1004 C C . GLU A 1 123 ? 3.320 4.695 2.557 1.00 59.19 123 GLU A C 1
ATOM 1006 O O . GLU A 1 123 ? 3.251 4.755 1.323 1.00 59.19 123 GLU A O 1
ATOM 1011 N N . LYS A 1 124 ? 4.238 5.365 3.250 1.00 71.50 124 LYS A N 1
ATOM 1012 C CA . LYS A 1 124 ? 5.351 6.015 2.584 1.00 71.50 124 LYS A CA 1
ATOM 1013 C C . LYS A 1 124 ? 6.150 4.898 1.934 1.00 71.50 124 LYS A C 1
ATOM 1015 O O . LYS A 1 124 ? 6.538 3.965 2.618 1.00 71.50 124 LYS A O 1
ATOM 1020 N N . LEU A 1 125 ? 6.408 4.996 0.633 1.00 84.12 125 LEU A N 1
ATOM 1021 C CA . LEU A 1 125 ? 7.307 4.051 -0.029 1.00 84.12 125 LEU A CA 1
ATOM 1022 C C . LEU A 1 125 ? 8.743 4.223 0.477 1.00 84.12 125 LEU A C 1
ATOM 1024 O O . LEU A 1 125 ? 9.492 3.264 0.477 1.00 84.12 125 LEU A O 1
ATOM 1028 N N . TYR A 1 126 ? 9.124 5.420 0.919 1.00 85.31 126 TYR A N 1
ATOM 1029 C CA . TYR A 1 126 ? 10.461 5.735 1.408 1.00 85.31 126 TYR A CA 1
ATOM 1030 C C . TYR A 1 126 ? 10.385 6.635 2.637 1.00 85.31 126 TYR A C 1
ATOM 1032 O O . TYR A 1 126 ? 9.590 7.581 2.660 1.00 85.31 126 TYR A O 1
ATOM 1040 N N . ASP A 1 127 ? 11.225 6.356 3.631 1.00 81.56 127 ASP A N 1
ATOM 1041 C CA . ASP A 1 127 ? 11.398 7.206 4.802 1.00 81.56 127 ASP A CA 1
ATOM 1042 C C . ASP A 1 127 ? 12.820 7.790 4.840 1.00 81.56 127 ASP A C 1
ATOM 1044 O O . ASP A 1 127 ? 13.810 7.063 4.923 1.00 81.56 127 ASP A O 1
ATOM 1048 N N . GLU A 1 128 ? 12.912 9.120 4.747 1.00 78.62 128 GLU A N 1
ATOM 1049 C CA . GLU A 1 128 ? 14.181 9.858 4.714 1.00 78.62 128 GLU A CA 1
ATOM 1050 C C . GLU A 1 128 ? 14.972 9.758 6.024 1.00 78.62 128 GLU A C 1
ATOM 1052 O O . GLU A 1 128 ? 16.201 9.767 5.981 1.00 78.62 128 GLU A O 1
ATOM 1057 N N . GLU A 1 129 ? 14.298 9.651 7.174 1.00 77.75 129 GLU A N 1
ATOM 1058 C CA . GLU A 1 129 ? 14.956 9.585 8.484 1.00 77.75 129 GLU A CA 1
ATOM 1059 C C . GLU A 1 129 ? 15.552 8.195 8.722 1.00 77.75 129 GLU A C 1
ATOM 1061 O O . GLU A 1 129 ? 16.681 8.058 9.202 1.00 77.75 129 GLU A O 1
ATOM 1066 N N . LEU A 1 130 ? 14.804 7.155 8.346 1.00 77.69 130 LEU A N 1
ATOM 1067 C CA . LEU A 1 130 ? 15.271 5.772 8.421 1.00 77.69 130 LEU A CA 1
ATOM 1068 C C . LEU A 1 130 ? 16.280 5.445 7.312 1.00 77.69 130 LEU A C 1
ATOM 1070 O O . LEU A 1 130 ? 17.180 4.628 7.512 1.00 77.69 130 LEU A O 1
ATOM 1074 N N . GLY A 1 131 ? 16.155 6.102 6.158 1.00 80.06 131 GLY A N 1
ATOM 1075 C CA . GLY A 1 131 ? 16.983 5.872 4.979 1.00 80.06 131 GLY A CA 1
ATOM 1076 C C . GLY A 1 131 ? 16.655 4.569 4.246 1.00 80.06 131 GLY A C 1
ATOM 1077 O O . GLY A 1 131 ? 17.513 4.080 3.507 1.00 80.06 131 GLY A O 1
ATOM 1078 N N . PHE A 1 132 ? 15.446 4.034 4.453 1.00 83.00 132 PHE A N 1
ATOM 1079 C CA . PHE A 1 132 ? 14.943 2.779 3.891 1.00 83.00 132 PHE A CA 1
ATOM 1080 C C . PHE A 1 132 ? 13.675 3.004 3.061 1.00 83.00 132 PHE A C 1
ATOM 1082 O O . PHE A 1 132 ? 12.876 3.897 3.360 1.00 83.00 132 PHE A O 1
ATOM 1089 N N . TYR A 1 133 ? 13.468 2.171 2.038 1.00 87.19 133 TYR A N 1
ATOM 1090 C CA . TYR A 1 133 ? 12.186 2.058 1.335 1.00 87.19 133 TYR A CA 1
ATOM 1091 C C . TYR A 1 133 ? 11.476 0.736 1.649 1.00 87.19 133 TYR A C 1
ATOM 1093 O O . TYR A 1 133 ? 12.093 -0.237 2.084 1.00 87.19 133 TYR A O 1
ATOM 1101 N N . LEU A 1 134 ? 10.156 0.710 1.468 1.00 87.62 134 LEU A N 1
ATOM 1102 C CA . LEU A 1 134 ? 9.341 -0.471 1.724 1.00 87.62 134 LEU A CA 1
ATOM 1103 C C . LEU A 1 134 ? 9.736 -1.588 0.757 1.00 87.62 134 LEU A C 1
ATOM 1105 O O . LEU A 1 134 ? 9.867 -1.367 -0.444 1.00 87.62 134 LEU A O 1
ATOM 1109 N N . PHE A 1 135 ? 9.905 -2.787 1.299 1.00 88.44 135 PHE A N 1
ATOM 1110 C CA . PHE A 1 135 ? 10.435 -3.970 0.633 1.00 88.44 135 PHE A CA 1
ATOM 1111 C C . PHE A 1 135 ? 11.869 -3.844 0.149 1.00 88.44 135 PHE A C 1
ATOM 1113 O O . PHE A 1 135 ? 12.285 -4.633 -0.685 1.00 88.44 135 PHE A O 1
ATOM 1120 N N . GLN A 1 136 ? 12.660 -2.925 0.685 1.00 88.06 136 GLN A N 1
ATOM 1121 C CA . GLN A 1 136 ? 14.067 -2.864 0.328 1.00 88.06 136 GLN A CA 1
ATOM 1122 C C . GLN A 1 136 ? 14.801 -4.172 0.691 1.00 88.06 136 GLN A C 1
ATOM 1124 O O . GLN A 1 136 ? 14.736 -4.578 1.857 1.00 88.06 136 GLN A O 1
ATOM 1129 N N . PRO A 1 137 ? 15.518 -4.813 -0.256 1.00 88.31 137 PRO A N 1
ATOM 1130 C CA . PRO A 1 137 ? 16.408 -5.926 0.045 1.00 88.31 137 PRO A CA 1
ATOM 1131 C C . PRO A 1 137 ? 17.665 -5.440 0.778 1.00 88.31 137 PRO A C 1
ATOM 1133 O O . PRO A 1 137 ? 18.227 -4.392 0.456 1.00 88.31 137 PRO A O 1
ATOM 1136 N N . LEU A 1 138 ? 18.112 -6.219 1.760 1.00 86.62 138 LEU A N 1
ATOM 1137 C CA . LEU A 1 138 ? 19.327 -5.982 2.534 1.00 86.62 138 LEU A CA 1
ATOM 1138 C C . LEU A 1 138 ? 20.243 -7.194 2.408 1.00 86.62 138 LEU A C 1
ATOM 1140 O O . LEU A 1 138 ? 19.808 -8.327 2.630 1.00 86.62 138 LEU A O 1
ATOM 1144 N N . TYR A 1 139 ? 21.508 -6.950 2.076 1.00 85.75 139 TYR A N 1
ATOM 1145 C CA . TYR A 1 139 ? 22.472 -8.000 1.760 1.00 85.75 139 TYR A CA 1
ATOM 1146 C C . TYR A 1 139 ? 23.574 -8.090 2.812 1.00 85.75 139 TYR A C 1
ATOM 1148 O O . TYR A 1 139 ? 24.063 -7.071 3.318 1.00 85.75 139 TYR A O 1
ATOM 1156 N N . ASN A 1 140 ? 23.986 -9.320 3.122 1.00 84.19 140 ASN A N 1
ATOM 1157 C CA . ASN A 1 140 ? 25.144 -9.573 3.974 1.00 84.19 140 ASN A CA 1
ATOM 1158 C C . ASN A 1 140 ? 26.457 -9.176 3.259 1.00 84.19 140 ASN A C 1
ATOM 1160 O O . ASN A 1 140 ? 26.474 -8.814 2.083 1.00 84.19 140 ASN A O 1
ATOM 1164 N N . GLN A 1 141 ? 27.588 -9.281 3.961 1.00 80.50 141 GLN A N 1
ATOM 1165 C CA . GLN A 1 141 ? 28.912 -8.964 3.401 1.00 80.50 141 GLN A CA 1
ATOM 1166 C C . GLN A 1 141 ? 29.347 -9.897 2.255 1.00 80.50 141 GLN A C 1
ATOM 1168 O O . GLN A 1 141 ? 30.266 -9.566 1.510 1.00 80.50 141 GLN A O 1
ATOM 1173 N N . HIS A 1 142 ? 28.703 -11.057 2.118 1.00 79.94 142 HIS A N 1
ATOM 1174 C CA . HIS A 1 142 ? 28.955 -12.031 1.059 1.00 79.94 142 HIS A CA 1
ATOM 1175 C C . HIS A 1 142 ? 28.095 -11.788 -0.193 1.00 79.94 142 HIS A C 1
ATOM 1177 O O . HIS A 1 142 ? 28.332 -12.424 -1.216 1.00 79.94 142 HIS A O 1
ATOM 1183 N N . GLY A 1 143 ? 27.156 -10.835 -0.140 1.00 78.00 143 GLY A N 1
ATOM 1184 C CA . GLY A 1 143 ? 26.248 -10.502 -1.238 1.00 78.00 143 GLY A CA 1
ATOM 1185 C C . GLY A 1 143 ? 24.950 -11.313 -1.257 1.00 78.00 143 GLY A C 1
ATOM 1186 O O . GLY A 1 143 ? 24.171 -11.168 -2.195 1.00 78.00 143 GLY A O 1
ATOM 1187 N N . ASP A 1 144 ? 24.682 -12.132 -0.238 1.00 83.44 144 ASP A N 1
ATOM 1188 C CA . ASP A 1 144 ? 23.428 -12.881 -0.137 1.00 83.44 144 ASP A CA 1
ATOM 1189 C C . ASP A 1 144 ? 22.328 -12.028 0.492 1.00 83.44 144 ASP A C 1
ATOM 1191 O O . ASP A 1 144 ? 22.577 -11.239 1.413 1.00 83.44 144 ASP A O 1
ATOM 1195 N N . LEU A 1 145 ? 21.090 -12.217 0.022 1.00 85.31 145 LEU A N 1
ATOM 1196 C CA . LEU A 1 145 ? 19.914 -11.580 0.608 1.00 85.31 145 LEU A CA 1
ATOM 1197 C C . LEU A 1 145 ? 19.757 -12.044 2.062 1.00 85.31 145 LEU A C 1
ATOM 1199 O O . LEU A 1 145 ? 19.500 -13.215 2.326 1.00 85.31 145 LEU A O 1
ATOM 1203 N N . ALA A 1 146 ? 19.899 -11.113 3.000 1.00 83.94 146 ALA A N 1
ATOM 1204 C CA . ALA A 1 146 ? 19.848 -11.382 4.433 1.00 83.94 146 ALA A CA 1
ATOM 1205 C C . ALA A 1 146 ? 18.496 -11.003 5.045 1.00 83.94 146 ALA A C 1
ATOM 1207 O O . ALA A 1 146 ? 17.998 -11.698 5.934 1.00 83.94 146 ALA A O 1
ATOM 1208 N N . ALA A 1 147 ? 17.909 -9.896 4.584 1.00 85.75 147 ALA A N 1
ATOM 1209 C CA . ALA A 1 147 ? 16.666 -9.366 5.125 1.00 85.75 147 ALA A CA 1
ATOM 1210 C C . ALA A 1 147 ? 15.917 -8.481 4.119 1.00 85.75 147 ALA A C 1
ATOM 1212 O O . ALA A 1 147 ? 16.465 -8.070 3.095 1.00 85.75 147 ALA A O 1
ATOM 1213 N N . ARG A 1 148 ? 14.658 -8.160 4.431 1.00 87.44 148 ARG A N 1
ATOM 1214 C CA . ARG A 1 148 ? 13.834 -7.202 3.688 1.00 87.44 148 ARG A CA 1
ATOM 1215 C C . ARG A 1 148 ? 13.062 -6.286 4.641 1.00 87.44 148 ARG A C 1
ATOM 1217 O O . ARG A 1 148 ? 12.572 -6.715 5.684 1.00 87.44 148 ARG A O 1
ATOM 1224 N N . VAL A 1 149 ? 12.948 -5.009 4.284 1.00 86.56 149 VAL A N 1
ATOM 1225 C CA . VAL A 1 149 ? 12.158 -4.025 5.044 1.00 86.56 149 VAL A CA 1
ATOM 1226 C C . VAL A 1 149 ? 10.670 -4.275 4.787 1.00 86.56 149 VAL A C 1
ATOM 1228 O O . VAL A 1 149 ? 10.199 -4.019 3.688 1.00 86.56 149 VAL A O 1
ATOM 1231 N N . VAL A 1 150 ? 9.904 -4.771 5.759 1.00 82.44 150 VAL A N 1
ATOM 1232 C CA . VAL A 1 150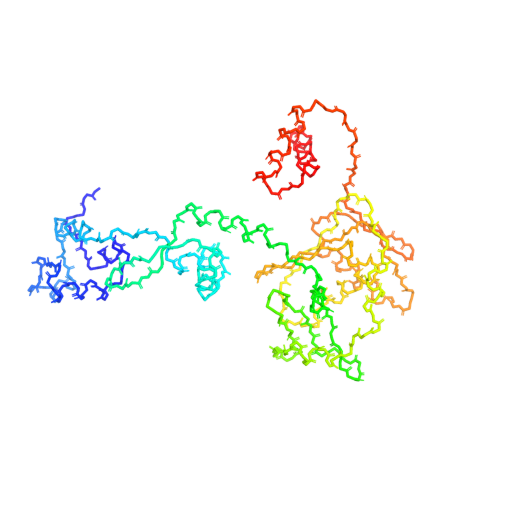 ? 8.482 -5.144 5.555 1.00 82.44 150 VAL A CA 1
ATOM 1233 C C . VAL A 1 150 ? 7.493 -4.128 6.134 1.00 82.44 150 VAL A C 1
ATOM 1235 O O . VAL A 1 150 ? 6.301 -4.162 5.828 1.00 82.44 150 VAL A O 1
ATOM 1238 N N . ASN A 1 151 ? 7.973 -3.187 6.948 1.00 78.06 151 ASN A N 1
ATOM 1239 C CA . ASN A 1 151 ? 7.183 -2.080 7.479 1.00 78.06 151 ASN A CA 1
ATOM 1240 C C . ASN A 1 151 ? 8.093 -0.867 7.732 1.00 78.06 151 ASN A C 1
ATOM 1242 O O . ASN A 1 151 ? 9.243 -1.040 8.126 1.00 78.06 151 ASN A O 1
ATOM 1246 N N . LEU A 1 152 ? 7.588 0.347 7.490 1.00 73.75 152 LEU A N 1
ATOM 1247 C CA . LEU A 1 152 ? 8.288 1.615 7.736 1.00 73.75 152 LEU A CA 1
ATOM 1248 C C . LEU A 1 152 ? 7.690 2.431 8.896 1.00 73.75 152 LEU A C 1
ATOM 1250 O O . LEU A 1 152 ? 8.373 3.296 9.433 1.00 73.75 152 LEU A O 1
ATOM 1254 N N . GLU A 1 153 ? 6.434 2.190 9.292 1.00 64.62 153 GLU A N 1
ATOM 1255 C CA . GLU A 1 153 ? 5.790 2.916 10.404 1.00 64.62 153 GLU A CA 1
ATOM 1256 C C . GLU A 1 153 ? 6.293 2.426 11.767 1.00 64.62 153 GLU A C 1
ATOM 1258 O O . GLU A 1 153 ? 6.545 3.211 12.682 1.00 64.62 153 GLU A O 1
ATOM 1263 N N . GLU A 1 154 ? 6.467 1.114 11.871 1.00 63.69 154 GLU A N 1
ATOM 1264 C CA . GLU A 1 154 ? 7.264 0.445 12.887 1.00 63.69 154 GLU A CA 1
ATOM 1265 C C . GLU A 1 154 ? 8.322 -0.298 12.077 1.00 63.69 154 GLU A C 1
ATOM 1267 O O . GLU A 1 154 ? 7.941 -1.248 11.398 1.00 63.69 154 GLU A O 1
ATOM 1272 N N . PRO A 1 155 ? 9.581 0.175 12.008 1.00 58.62 155 PRO A N 1
ATOM 1273 C CA . PRO A 1 155 ? 10.577 -0.393 11.109 1.00 58.62 155 PRO A CA 1
ATOM 1274 C C . PRO A 1 155 ? 10.840 -1.853 11.469 1.00 58.62 155 PRO A C 1
ATOM 1276 O O . PRO A 1 155 ? 11.647 -2.163 12.341 1.00 58.62 155 PRO A O 1
ATOM 1279 N N . LEU A 1 156 ? 10.106 -2.740 10.806 1.00 65.31 156 LEU A N 1
ATOM 1280 C CA . LEU A 1 156 ? 10.246 -4.178 10.906 1.00 65.31 156 LEU A CA 1
ATOM 1281 C C . LEU A 1 156 ? 11.081 -4.596 9.709 1.00 65.31 156 LEU A C 1
ATOM 1283 O O . LEU A 1 156 ? 10.640 -4.525 8.558 1.00 65.31 156 LEU A O 1
ATOM 1287 N N . ILE A 1 157 ? 12.308 -5.002 9.995 1.00 73.81 157 ILE A N 1
ATOM 1288 C CA . ILE A 1 157 ? 13.196 -5.620 9.023 1.00 73.81 157 ILE A CA 1
ATOM 1289 C C . ILE A 1 157 ? 13.122 -7.118 9.267 1.00 73.81 157 ILE A C 1
ATOM 1291 O O . ILE A 1 157 ? 13.544 -7.576 10.320 1.00 73.81 157 ILE A O 1
ATOM 1295 N N . GLN A 1 158 ? 12.553 -7.868 8.330 1.00 74.06 158 GLN A N 1
ATOM 1296 C CA . GLN A 1 158 ? 12.416 -9.315 8.456 1.00 74.06 158 GLN A CA 1
ATOM 1297 C C . GLN A 1 158 ? 13.620 -10.000 7.813 1.00 74.06 158 GLN A C 1
ATOM 1299 O O . GLN A 1 158 ? 13.929 -9.757 6.646 1.00 74.06 158 GLN A O 1
ATOM 1304 N N . SER A 1 159 ? 14.300 -10.850 8.572 1.00 67.69 159 SER A N 1
ATOM 1305 C CA . SER A 1 159 ? 15.381 -11.699 8.088 1.00 67.69 159 SER A CA 1
ATOM 1306 C C . SER A 1 159 ? 14.843 -12.881 7.285 1.00 67.69 159 SER A C 1
ATOM 1308 O O . SER A 1 159 ? 13.661 -13.225 7.350 1.00 67.69 159 SER A O 1
ATOM 1310 N N . ILE A 1 160 ? 15.736 -13.562 6.569 1.00 61.97 160 ILE A N 1
ATOM 1311 C CA . ILE A 1 160 ? 15.426 -14.809 5.856 1.00 61.97 160 ILE A CA 1
ATOM 1312 C C . ILE A 1 160 ? 14.812 -15.897 6.755 1.00 61.97 160 ILE A C 1
ATOM 1314 O O . ILE A 1 160 ? 14.013 -16.706 6.289 1.00 61.97 160 ILE A O 1
ATOM 1318 N N . ASN A 1 161 ? 15.135 -15.890 8.052 1.00 60.91 161 ASN A N 1
ATOM 1319 C CA . ASN A 1 161 ? 14.632 -16.861 9.026 1.00 60.91 161 ASN A CA 1
ATOM 1320 C C . ASN A 1 161 ? 13.291 -16.440 9.654 1.00 60.91 161 ASN A C 1
ATOM 1322 O O . ASN A 1 161 ? 12.789 -17.125 10.543 1.00 60.91 161 ASN A O 1
ATOM 1326 N N . GLY A 1 162 ? 12.721 -15.306 9.230 1.00 63.81 162 GLY A N 1
ATOM 1327 C CA . GLY A 1 162 ? 11.499 -14.739 9.802 1.00 63.81 162 GLY A CA 1
ATOM 1328 C C . GLY A 1 162 ? 11.708 -13.986 11.121 1.00 63.81 162 GLY A C 1
ATOM 1329 O O . GLY A 1 162 ? 10.732 -13.545 11.724 1.00 63.81 162 GLY A O 1
ATOM 1330 N N . GLU A 1 163 ? 12.956 -13.820 11.568 1.00 71.44 163 GLU A N 1
ATOM 1331 C CA . GLU A 1 163 ? 13.305 -12.998 12.734 1.00 71.44 163 GLU A CA 1
ATOM 1332 C C . GLU A 1 163 ? 13.328 -11.511 12.361 1.00 71.44 163 GLU A C 1
ATOM 1334 O O . GLU A 1 163 ? 13.486 -11.166 11.192 1.00 71.44 163 GLU A O 1
ATOM 1339 N N . TYR A 1 164 ? 13.197 -10.618 13.344 1.00 74.06 164 TYR A N 1
ATOM 1340 C CA . TYR A 1 164 ? 13.241 -9.176 13.096 1.00 74.06 164 TYR A CA 1
ATOM 1341 C C . TYR A 1 164 ? 14.584 -8.573 13.504 1.00 74.06 164 TYR A C 1
ATOM 1343 O O . TYR A 1 164 ? 15.045 -8.809 14.619 1.00 74.06 164 TYR A O 1
ATOM 1351 N N . PHE A 1 165 ? 15.180 -7.770 12.622 1.00 69.00 165 PHE A N 1
ATOM 1352 C CA . PHE A 1 165 ? 16.370 -6.972 12.920 1.00 69.00 165 PHE A CA 1
ATOM 1353 C C . PHE A 1 165 ? 15.990 -5.602 13.478 1.00 69.00 165 PHE A C 1
ATOM 1355 O O . PHE A 1 165 ? 14.973 -5.009 13.104 1.00 69.00 165 PHE A O 1
ATOM 1362 N N . SER A 1 166 ? 16.849 -5.086 14.353 1.00 75.75 166 SER A N 1
ATOM 1363 C CA . SER A 1 166 ? 16.868 -3.677 14.732 1.00 75.75 166 SER A CA 1
ATOM 1364 C C . SER A 1 166 ? 17.284 -2.791 13.551 1.00 75.75 166 SER A C 1
ATOM 1366 O O . SER A 1 166 ? 17.852 -3.242 12.552 1.00 75.75 166 SER A O 1
ATOM 1368 N N . ILE A 1 167 ? 17.009 -1.491 13.669 1.00 74.31 167 ILE A N 1
ATOM 1369 C CA . ILE A 1 167 ? 17.398 -0.499 12.659 1.00 74.31 167 ILE A CA 1
ATOM 1370 C C . ILE A 1 167 ? 18.927 -0.435 12.545 1.00 74.31 167 ILE A C 1
ATOM 1372 O O . ILE A 1 167 ? 19.457 -0.250 11.452 1.00 74.31 167 ILE A O 1
ATOM 1376 N N . GLU A 1 168 ? 19.631 -0.566 13.667 1.00 77.38 168 GLU A N 1
ATOM 1377 C CA . GLU A 1 168 ? 21.087 -0.552 13.747 1.00 77.38 168 GLU A CA 1
ATOM 1378 C C . GLU A 1 168 ? 21.692 -1.748 13.001 1.00 77.38 168 GLU A C 1
ATOM 1380 O O . GLU A 1 168 ? 22.519 -1.543 12.115 1.00 77.38 168 GLU A O 1
ATOM 1385 N N . GLU A 1 169 ? 21.208 -2.967 13.260 1.00 77.19 169 GLU A N 1
ATOM 1386 C CA . GLU A 1 169 ? 21.636 -4.182 12.547 1.00 77.19 169 GLU A CA 1
ATOM 1387 C C . GLU A 1 169 ? 21.360 -4.081 11.040 1.00 77.19 169 GLU A C 1
ATOM 1389 O O . GLU A 1 169 ? 22.200 -4.436 10.216 1.00 77.19 169 GLU A O 1
ATOM 1394 N N . ALA A 1 170 ? 20.209 -3.527 10.651 1.00 77.81 170 ALA A N 1
ATOM 1395 C CA . ALA A 1 170 ? 19.883 -3.326 9.243 1.00 77.81 170 ALA A CA 1
ATOM 1396 C C . ALA A 1 170 ? 20.768 -2.277 8.552 1.00 77.81 170 ALA A C 1
ATOM 1398 O O . ALA A 1 170 ? 20.965 -2.355 7.341 1.00 77.81 170 ALA A O 1
ATOM 1399 N N . LYS A 1 171 ? 21.304 -1.301 9.295 1.00 77.81 171 LYS A N 1
ATOM 1400 C CA . LYS A 1 171 ? 22.257 -0.308 8.771 1.00 77.81 171 LYS A CA 1
ATOM 1401 C C . LYS A 1 171 ? 23.667 -0.872 8.597 1.00 77.81 171 LYS A C 1
ATOM 1403 O O . LYS A 1 171 ? 24.410 -0.337 7.779 1.00 77.81 171 LYS A O 1
ATOM 1408 N N . GLU A 1 172 ? 24.032 -1.919 9.338 1.00 76.69 172 GLU A N 1
ATOM 1409 C CA . GLU A 1 172 ? 25.297 -2.644 9.148 1.00 76.69 172 GLU A CA 1
ATOM 1410 C C . GLU A 1 172 ? 25.281 -3.542 7.901 1.00 76.69 172 GLU A C 1
ATOM 1412 O O . GLU A 1 172 ? 26.337 -3.880 7.360 1.00 76.69 172 GLU A O 1
ATOM 1417 N N . LEU A 1 173 ? 24.091 -3.899 7.407 1.00 77.00 173 LEU A N 1
ATOM 1418 C CA . LEU A 1 173 ? 23.934 -4.582 6.128 1.00 77.00 173 LEU A CA 1
ATOM 1419 C C . LEU A 1 173 ? 24.221 -3.629 4.965 1.00 77.00 173 LEU A C 1
ATOM 1421 O O . LEU A 1 173 ? 23.917 -2.434 4.988 1.00 77.00 173 LEU A O 1
ATOM 1425 N N . SER A 1 174 ? 24.846 -4.174 3.926 1.00 63.66 174 SER A N 1
ATOM 1426 C CA . SER A 1 174 ? 25.359 -3.379 2.814 1.00 63.66 174 SER A CA 1
ATOM 1427 C C . SER A 1 174 ? 24.224 -2.725 2.012 1.00 63.66 174 SER A C 1
ATOM 1429 O O . SER A 1 174 ? 23.320 -3.400 1.521 1.00 63.66 174 SER A O 1
ATOM 1431 N N . TYR A 1 175 ? 24.266 -1.387 1.899 1.00 61.62 175 TYR A N 1
ATOM 1432 C CA . TYR A 1 175 ? 23.288 -0.604 1.121 1.00 61.62 175 TYR A CA 1
ATOM 1433 C C . TYR A 1 175 ? 23.788 0.765 0.592 1.00 61.62 175 TYR A C 1
ATOM 1435 O O . TYR A 1 175 ? 23.094 1.454 -0.158 1.00 61.62 175 TYR A O 1
ATOM 1443 N N . GLU A 1 176 ? 24.989 1.233 0.944 1.00 51.47 176 GLU A N 1
ATOM 1444 C CA . GLU A 1 176 ? 25.349 2.643 0.691 1.00 51.47 176 GLU A CA 1
ATOM 1445 C C . GLU A 1 176 ? 25.549 3.038 -0.786 1.00 51.47 176 GLU A C 1
ATOM 1447 O O . GLU A 1 176 ? 25.437 4.221 -1.112 1.00 51.47 176 GLU A O 1
ATOM 1452 N N . GLY A 1 177 ? 25.759 2.084 -1.699 1.00 51.31 177 GLY A N 1
ATOM 1453 C CA . GLY A 1 177 ? 26.039 2.366 -3.114 1.00 51.31 177 GLY A CA 1
ATOM 1454 C C . GLY A 1 177 ? 24.817 2.575 -4.021 1.00 51.31 177 GLY A C 1
ATOM 1455 O O . GLY A 1 177 ? 24.934 3.231 -5.058 1.00 51.31 177 GLY A O 1
ATOM 1456 N N . GLU A 1 178 ? 23.643 2.051 -3.657 1.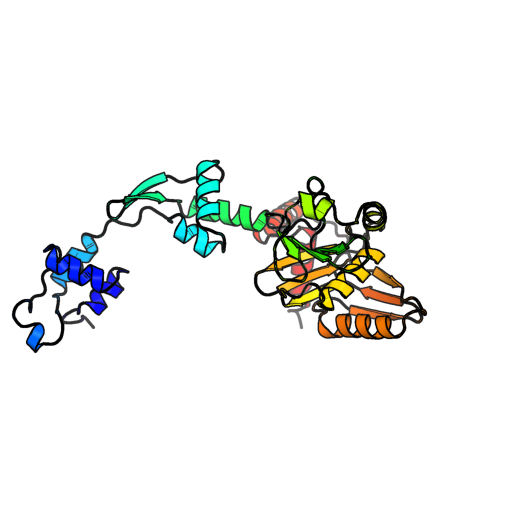00 54.38 178 GLU A N 1
ATOM 1457 C CA . GLU A 1 178 ? 22.486 1.967 -4.570 1.00 54.38 178 GLU A CA 1
ATOM 1458 C C . GLU A 1 178 ? 21.421 3.041 -4.329 1.00 54.38 178 GLU A C 1
ATOM 1460 O O . GLU A 1 178 ? 20.671 3.386 -5.244 1.00 54.38 178 GLU A O 1
ATOM 1465 N N . ARG A 1 179 ? 21.420 3.664 -3.141 1.00 55.84 179 ARG A N 1
ATOM 1466 C CA . ARG A 1 179 ? 20.457 4.712 -2.758 1.00 55.84 179 ARG A CA 1
ATOM 1467 C C . ARG A 1 179 ? 20.297 5.809 -3.799 1.00 55.84 179 ARG A C 1
ATOM 1469 O O . ARG A 1 179 ? 19.177 6.171 -4.127 1.00 55.84 179 ARG A O 1
ATOM 1476 N N . LYS A 1 180 ? 21.401 6.354 -4.320 1.00 52.84 180 LYS A N 1
ATOM 1477 C CA . LYS A 1 180 ? 21.337 7.471 -5.279 1.00 52.84 180 LYS A CA 1
ATOM 1478 C C . LYS A 1 180 ? 20.727 7.054 -6.617 1.00 52.84 180 LYS A C 1
ATOM 1480 O O . LYS A 1 180 ? 19.880 7.780 -7.124 1.00 52.84 180 LYS A O 1
ATOM 1485 N N . LYS A 1 181 ? 21.063 5.863 -7.124 1.00 60.94 181 LYS A N 1
ATOM 1486 C CA . LYS A 1 181 ? 20.549 5.351 -8.406 1.00 60.94 181 LYS A CA 1
ATOM 1487 C C . LYS A 1 181 ? 19.030 5.151 -8.388 1.00 60.94 181 LYS A C 1
ATOM 1489 O O . LYS A 1 181 ? 18.360 5.461 -9.367 1.00 60.94 181 LYS A O 1
ATOM 1494 N N . LEU A 1 182 ? 18.468 4.723 -7.256 1.00 65.12 182 LEU A N 1
ATOM 1495 C CA . LEU A 1 182 ? 17.032 4.439 -7.105 1.00 65.12 182 LEU A CA 1
ATOM 1496 C C . LEU A 1 182 ? 16.118 5.675 -7.234 1.00 65.12 182 LEU A C 1
ATOM 1498 O O . LEU A 1 182 ? 14.938 5.545 -7.574 1.00 65.12 182 LEU A O 1
ATOM 1502 N N . PHE A 1 183 ? 16.649 6.881 -6.998 1.00 64.56 183 PHE A N 1
ATOM 1503 C CA . PHE A 1 183 ? 15.918 8.147 -7.164 1.00 64.56 183 PHE A CA 1
ATOM 1504 C C . PHE A 1 183 ? 16.248 8.885 -8.473 1.00 64.56 183 PHE A C 1
ATOM 1506 O O . PHE A 1 183 ? 15.623 9.901 -8.771 1.00 64.56 183 PHE A O 1
ATOM 1513 N N . GLU A 1 184 ? 17.188 8.392 -9.288 1.00 66.44 184 GLU A N 1
ATOM 1514 C CA . GLU A 1 184 ? 17.612 9.048 -10.540 1.00 66.44 184 GLU A CA 1
ATOM 1515 C C . GLU A 1 184 ? 16.585 8.922 -11.685 1.00 66.44 184 GLU A C 1
ATOM 1517 O O . GLU A 1 184 ? 16.700 9.603 -12.711 1.00 66.44 184 GLU A O 1
ATOM 1522 N N . GLY A 1 185 ? 15.537 8.110 -11.511 1.00 67.50 185 GLY A N 1
ATOM 1523 C CA . GLY A 1 185 ? 14.437 7.987 -12.467 1.00 67.50 185 GLY A CA 1
ATOM 1524 C C . GLY A 1 185 ? 13.713 9.321 -12.692 1.00 67.50 185 GLY A C 1
ATOM 1525 O O . GLY A 1 185 ? 13.146 9.915 -11.770 1.00 67.50 185 GLY A O 1
ATOM 1526 N N . LYS A 1 186 ? 13.682 9.805 -13.943 1.00 78.25 186 LYS A N 1
ATOM 1527 C CA . LYS A 1 186 ? 12.920 11.016 -14.293 1.00 78.25 186 LYS A CA 1
ATOM 1528 C C . LYS A 1 186 ? 11.445 10.809 -13.954 1.00 78.25 186 LYS A C 1
ATOM 1530 O O . LYS A 1 186 ? 10.832 9.819 -14.349 1.00 78.25 186 LYS A O 1
ATOM 1535 N N . LYS A 1 187 ? 10.845 11.787 -13.273 1.00 82.94 187 LYS A N 1
ATOM 1536 C CA . LYS A 1 187 ? 9.416 11.760 -12.943 1.00 82.94 187 LYS A CA 1
ATOM 1537 C C . LYS A 1 187 ? 8.564 11.681 -14.214 1.00 82.94 187 LYS A C 1
ATOM 1539 O O . LYS A 1 187 ? 8.569 12.607 -15.032 1.00 82.94 187 LYS A O 1
ATOM 1544 N N . VAL A 1 188 ? 7.797 10.605 -14.348 1.00 85.56 188 VAL A N 1
ATOM 1545 C CA . VAL A 1 188 ? 6.858 10.384 -15.447 1.00 85.56 188 VAL A CA 1
ATOM 1546 C C . VAL A 1 188 ? 5.652 11.303 -15.261 1.00 85.56 188 VAL A C 1
ATOM 1548 O O . VAL A 1 188 ? 5.030 11.348 -14.200 1.00 85.56 188 VAL A O 1
ATOM 1551 N N . ARG A 1 189 ? 5.327 12.068 -16.309 1.00 83.69 189 ARG A N 1
ATOM 1552 C CA . ARG A 1 189 ? 4.208 13.028 -16.301 1.00 83.69 189 ARG A CA 1
ATOM 1553 C C . ARG A 1 189 ? 2.903 12.459 -16.858 1.00 83.69 189 ARG A C 1
ATOM 1555 O O . ARG A 1 189 ? 1.866 13.092 -16.672 1.00 83.69 189 ARG A O 1
ATOM 1562 N N . LYS A 1 190 ? 2.945 11.303 -17.534 1.00 86.38 190 LYS A N 1
ATOM 1563 C CA . LYS A 1 190 ? 1.740 10.623 -18.029 1.00 86.38 190 LYS A CA 1
ATOM 1564 C C . LYS A 1 190 ? 0.842 10.254 -16.832 1.00 86.38 190 LYS A C 1
ATOM 1566 O O . LYS A 1 190 ? 1.362 9.720 -15.848 1.00 86.38 190 LYS A O 1
ATOM 1571 N N . PRO A 1 191 ? -0.462 10.582 -16.866 1.00 85.75 191 PRO A N 1
ATOM 1572 C CA . PRO A 1 191 ? -1.374 10.287 -15.765 1.00 85.75 191 PRO A CA 1
ATOM 1573 C C . PRO A 1 191 ? -1.647 8.782 -15.623 1.00 85.75 191 PRO A C 1
ATOM 1575 O O . PRO A 1 191 ? -1.313 7.974 -16.488 1.00 85.75 191 PRO A O 1
ATOM 1578 N N . GLY A 1 192 ? -2.280 8.420 -14.507 1.00 87.38 192 GLY A N 1
ATOM 1579 C CA . GLY A 1 192 ? -2.635 7.037 -14.191 1.00 87.38 192 GLY A CA 1
ATOM 1580 C C . GLY A 1 192 ? -1.462 6.163 -13.751 1.00 87.38 192 GLY A C 1
ATOM 1581 O O . GLY A 1 192 ? -0.307 6.603 -13.714 1.00 87.38 192 GLY A O 1
ATOM 1582 N N . PHE A 1 193 ? -1.798 4.925 -13.404 1.00 92.50 193 PHE A N 1
ATOM 1583 C CA . PHE A 1 193 ? -0.880 3.870 -12.996 1.00 92.50 193 PHE A CA 1
ATOM 1584 C C . PHE A 1 193 ? -1.285 2.560 -13.674 1.00 92.50 193 PHE A C 1
ATOM 1586 O O . PHE A 1 193 ? -2.467 2.327 -13.907 1.00 92.50 193 PHE A O 1
ATOM 1593 N N . VAL A 1 194 ? -0.298 1.723 -13.961 1.00 96.19 194 VAL A N 1
ATOM 1594 C CA . VAL A 1 194 ? -0.480 0.280 -14.103 1.00 96.19 194 VAL A CA 1
ATOM 1595 C C . VAL A 1 194 ? -0.464 -0.307 -12.699 1.00 96.19 194 VAL A C 1
ATOM 1597 O O . VAL A 1 194 ? 0.404 0.060 -11.904 1.00 96.19 194 VAL A O 1
ATOM 1600 N N . ILE A 1 195 ? -1.431 -1.157 -12.369 1.00 96.00 195 ILE A N 1
ATOM 1601 C CA . ILE A 1 195 ? -1.587 -1.692 -11.013 1.00 96.00 195 ILE A CA 1
ATOM 1602 C C . ILE A 1 195 ? -1.446 -3.204 -11.043 1.00 96.00 195 ILE A C 1
ATOM 1604 O O . ILE A 1 195 ? -2.132 -3.883 -11.804 1.00 96.00 195 ILE A O 1
ATOM 1608 N N . PHE A 1 196 ? -0.594 -3.708 -10.159 1.00 97.38 196 PHE A N 1
ATOM 1609 C CA . PHE A 1 196 ? -0.428 -5.122 -9.867 1.00 97.38 196 PHE A CA 1
ATOM 1610 C C . PHE A 1 196 ? -0.944 -5.431 -8.460 1.00 97.38 196 PHE A C 1
ATOM 1612 O O . PHE A 1 196 ? -0.850 -4.587 -7.560 1.00 97.38 196 PHE A O 1
ATOM 1619 N N . SER A 1 197 ? -1.478 -6.635 -8.267 1.00 95.50 197 SER A N 1
ATOM 1620 C CA . SER A 1 197 ? -1.918 -7.130 -6.962 1.00 95.50 197 SER A CA 1
ATOM 1621 C C . SER A 1 197 ? -1.262 -8.465 -6.656 1.00 95.50 197 SER A C 1
ATOM 1623 O O . SER A 1 197 ? -1.484 -9.438 -7.367 1.00 95.50 197 SER A O 1
ATOM 1625 N N . PHE A 1 198 ? -0.475 -8.508 -5.587 1.00 94.50 198 PHE A N 1
ATOM 1626 C CA . PHE A 1 198 ? 0.193 -9.714 -5.107 1.00 94.50 198 PHE A CA 1
ATOM 1627 C C . PHE A 1 198 ? -0.397 -10.141 -3.759 1.00 94.50 198 PHE A C 1
ATOM 1629 O O . PHE A 1 198 ? -0.807 -9.273 -2.982 1.00 94.50 198 PHE A O 1
ATOM 1636 N N . PRO A 1 199 ? -0.431 -11.440 -3.425 1.00 91.00 199 PRO A N 1
ATOM 1637 C CA . PRO A 1 199 ? -0.722 -11.866 -2.062 1.00 91.00 199 PRO A CA 1
ATOM 1638 C C . PRO A 1 199 ? 0.426 -11.470 -1.121 1.00 91.00 199 PRO A C 1
ATOM 1640 O O . PRO A 1 199 ? 1.593 -11.448 -1.520 1.00 91.00 199 PRO A O 1
ATOM 1643 N N . THR A 1 200 ? 0.105 -11.162 0.137 1.00 86.00 200 THR A N 1
ATOM 1644 C CA . THR A 1 200 ? 1.135 -10.990 1.172 1.00 86.00 200 THR A CA 1
ATOM 1645 C C . THR A 1 200 ? 1.859 -12.307 1.434 1.00 86.00 200 THR A C 1
ATOM 1647 O O . THR A 1 200 ? 1.287 -13.392 1.320 1.00 86.00 200 THR A O 1
ATOM 1650 N N . THR A 1 201 ? 3.145 -12.217 1.762 1.00 83.25 201 THR A N 1
ATOM 1651 C CA . THR A 1 201 ? 3.984 -13.384 2.025 1.00 83.25 201 THR A CA 1
ATOM 1652 C C . THR A 1 201 ? 5.111 -13.032 2.982 1.00 83.25 201 THR A C 1
ATOM 1654 O O . THR A 1 201 ? 5.756 -11.992 2.826 1.00 83.25 201 THR A O 1
ATOM 1657 N N . ASP A 1 202 ? 5.362 -13.932 3.931 1.00 78.75 202 ASP A N 1
ATOM 1658 C CA . ASP A 1 202 ? 6.502 -13.868 4.853 1.00 78.75 202 ASP A CA 1
ATOM 1659 C C . ASP A 1 202 ? 7.801 -14.371 4.193 1.00 78.75 202 ASP A C 1
ATOM 1661 O O . ASP A 1 202 ? 8.886 -14.261 4.758 1.00 78.75 202 ASP A O 1
ATOM 1665 N N . ASN A 1 203 ? 7.712 -14.939 2.983 1.00 82.19 203 ASN A N 1
ATOM 1666 C CA . ASN A 1 203 ? 8.880 -15.387 2.236 1.00 82.19 203 ASN A CA 1
ATOM 1667 C C . ASN A 1 203 ? 9.545 -14.206 1.514 1.00 82.19 203 ASN A C 1
ATOM 1669 O O . ASN A 1 203 ? 9.100 -13.793 0.438 1.00 82.19 203 ASN A O 1
ATOM 1673 N N . ILE A 1 204 ? 10.662 -13.722 2.060 1.00 81.69 204 ILE A N 1
ATOM 1674 C CA . ILE A 1 204 ? 11.437 -12.612 1.485 1.00 81.69 204 ILE A CA 1
ATOM 1675 C C . ILE A 1 204 ? 12.065 -12.924 0.111 1.00 81.69 204 ILE A C 1
ATOM 1677 O O . ILE A 1 204 ? 12.465 -11.995 -0.588 1.00 81.69 204 ILE A O 1
ATOM 1681 N N . HIS A 1 205 ? 12.114 -14.199 -0.303 1.00 83.62 205 HIS A N 1
ATOM 1682 C CA . HIS A 1 205 ? 12.564 -14.649 -1.630 1.00 83.62 205 HIS A CA 1
ATOM 1683 C C . HIS A 1 205 ? 11.433 -14.776 -2.656 1.00 83.62 205 HIS A C 1
ATOM 1685 O O . HIS A 1 205 ? 11.652 -15.299 -3.748 1.00 83.62 205 HIS A O 1
ATOM 1691 N N . SER A 1 206 ? 10.213 -14.349 -2.324 1.00 88.06 206 SER A N 1
ATOM 1692 C CA . SER A 1 206 ? 9.100 -14.403 -3.271 1.00 88.06 206 SER A CA 1
ATOM 1693 C C . SER A 1 206 ? 9.444 -13.706 -4.594 1.00 88.06 206 SER A C 1
ATOM 1695 O O . SER A 1 206 ? 10.017 -12.616 -4.604 1.00 88.06 206 SER A O 1
ATOM 1697 N N . SER A 1 207 ? 9.026 -14.288 -5.720 1.00 88.56 207 SER A N 1
ATOM 1698 C CA . SER A 1 207 ? 9.228 -13.697 -7.049 1.00 88.56 207 SER A CA 1
ATOM 1699 C C . SER A 1 207 ? 8.592 -12.306 -7.182 1.00 88.56 207 SER A C 1
ATOM 1701 O O . SER A 1 207 ? 9.076 -11.488 -7.961 1.00 88.56 207 SER A O 1
ATOM 1703 N N . PHE A 1 208 ? 7.568 -11.988 -6.376 1.00 90.75 208 PHE A N 1
ATOM 1704 C CA . PHE A 1 208 ? 6.938 -10.657 -6.341 1.00 90.75 208 PHE A CA 1
ATOM 1705 C C . PHE A 1 208 ? 7.935 -9.571 -5.949 1.00 90.75 208 PHE A C 1
ATOM 1707 O O . PHE A 1 208 ? 7.931 -8.476 -6.503 1.00 90.75 208 PHE A O 1
ATOM 1714 N N . TYR A 1 209 ? 8.801 -9.889 -4.992 1.00 89.94 209 TYR A N 1
ATOM 1715 C CA . TYR A 1 209 ? 9.811 -8.983 -4.480 1.00 89.94 209 TYR A CA 1
ATOM 1716 C C . TYR A 1 209 ? 10.901 -8.720 -5.519 1.00 89.94 209 TYR A C 1
ATOM 1718 O O . TYR A 1 209 ? 11.239 -7.566 -5.765 1.00 89.94 209 TYR A O 1
ATOM 1726 N N . ILE A 1 210 ? 11.353 -9.765 -6.214 1.00 87.69 210 ILE A N 1
ATOM 1727 C CA . ILE A 1 210 ? 12.312 -9.656 -7.322 1.00 87.69 210 ILE A CA 1
ATOM 1728 C C . ILE A 1 210 ? 11.728 -8.807 -8.462 1.00 87.69 210 ILE A C 1
ATOM 1730 O O . ILE A 1 210 ? 12.388 -7.907 -8.981 1.00 87.69 210 ILE A O 1
ATOM 1734 N N . PHE A 1 211 ? 10.465 -9.050 -8.819 1.00 91.88 211 PHE A N 1
ATOM 1735 C CA . PHE A 1 211 ? 9.750 -8.278 -9.833 1.00 91.88 211 PHE A CA 1
ATOM 1736 C C . PHE A 1 211 ? 9.630 -6.793 -9.462 1.00 91.88 211 PHE A C 1
ATOM 1738 O O . PHE A 1 211 ? 9.920 -5.917 -10.282 1.00 91.88 211 PHE A O 1
ATOM 1745 N N . MET A 1 212 ? 9.235 -6.497 -8.219 1.00 92.69 212 MET A N 1
ATOM 1746 C CA . MET A 1 212 ? 9.139 -5.122 -7.727 1.00 92.69 212 MET A CA 1
ATOM 1747 C C . MET A 1 212 ? 10.503 -4.430 -7.745 1.00 92.69 212 MET A C 1
ATOM 1749 O O . MET A 1 212 ? 10.585 -3.297 -8.216 1.00 92.69 212 MET A O 1
ATOM 1753 N N . ASP A 1 213 ? 11.569 -5.099 -7.302 1.00 89.62 213 ASP A N 1
ATOM 1754 C CA . ASP A 1 213 ? 12.926 -4.546 -7.315 1.00 89.62 213 ASP A CA 1
ATOM 1755 C C . ASP A 1 213 ? 13.388 -4.232 -8.742 1.00 89.62 213 ASP A C 1
ATOM 1757 O O . ASP A 1 213 ? 13.907 -3.145 -9.001 1.00 89.62 213 ASP A O 1
ATOM 1761 N N . TYR A 1 214 ? 13.157 -5.148 -9.689 1.00 89.31 214 TYR A N 1
ATOM 1762 C CA . TYR A 1 214 ? 13.477 -4.941 -11.101 1.00 89.31 214 TYR A CA 1
ATOM 1763 C C . TYR A 1 214 ? 12.790 -3.683 -11.651 1.00 89.31 214 TYR A C 1
ATOM 1765 O O . TYR A 1 214 ? 13.443 -2.824 -12.251 1.00 89.31 214 TYR A O 1
ATOM 1773 N N . ILE A 1 215 ? 11.488 -3.522 -11.393 1.00 91.56 215 ILE A N 1
ATOM 1774 C CA . ILE A 1 215 ? 10.743 -2.341 -11.841 1.00 91.56 215 ILE A CA 1
ATOM 1775 C C . ILE A 1 215 ? 11.228 -1.077 -11.126 1.00 91.56 215 ILE A C 1
ATOM 1777 O O . ILE A 1 215 ? 11.479 -0.067 -11.782 1.00 91.56 215 ILE A O 1
ATOM 1781 N N . MET A 1 216 ? 11.385 -1.099 -9.802 1.00 90.25 216 MET A N 1
ATOM 1782 C CA . MET A 1 216 ? 11.826 0.073 -9.037 1.00 90.25 216 MET A CA 1
ATOM 1783 C C . MET A 1 216 ? 13.211 0.557 -9.478 1.00 90.25 216 MET A C 1
ATOM 1785 O O . MET A 1 216 ? 13.410 1.764 -9.603 1.00 90.25 216 MET A O 1
ATOM 1789 N N . ASN A 1 217 ? 14.123 -0.361 -9.808 1.00 87.31 217 ASN A N 1
ATOM 1790 C CA . ASN A 1 217 ? 15.445 -0.041 -10.349 1.00 87.31 217 ASN A CA 1
ATOM 1791 C C . ASN A 1 217 ? 15.395 0.642 -11.724 1.00 87.31 217 ASN A C 1
ATOM 1793 O O . ASN A 1 217 ? 16.252 1.469 -12.028 1.00 87.31 217 ASN A O 1
ATOM 1797 N N . GLN A 1 218 ? 14.409 0.317 -12.562 1.00 87.88 218 GLN A N 1
ATOM 1798 C CA . GLN A 1 218 ? 14.284 0.906 -13.898 1.00 87.88 218 GLN A CA 1
ATOM 1799 C C . GLN A 1 218 ? 13.507 2.223 -13.893 1.00 87.88 218 GLN A C 1
ATOM 1801 O O . GLN A 1 218 ? 13.912 3.186 -14.541 1.00 87.88 218 GLN A O 1
ATOM 1806 N N . VAL A 1 219 ? 12.374 2.262 -13.189 1.00 89.81 219 VAL A N 1
ATOM 1807 C CA . VAL A 1 219 ? 11.435 3.393 -13.214 1.00 89.81 219 VAL A CA 1
ATOM 1808 C C . VAL A 1 219 ? 11.812 4.458 -12.173 1.00 89.81 219 VAL A C 1
ATOM 1810 O O . VAL A 1 219 ? 11.530 5.645 -12.357 1.00 89.81 219 VAL A O 1
ATOM 1813 N N . GLY A 1 220 ? 12.461 4.054 -11.082 1.00 89.31 220 GLY A N 1
ATOM 1814 C CA . GLY A 1 220 ? 12.766 4.893 -9.928 1.00 89.31 220 GLY A CA 1
ATOM 1815 C C . GLY A 1 220 ? 11.580 5.068 -8.975 1.00 89.31 220 GLY A C 1
ATOM 1816 O O . GLY A 1 220 ? 10.410 5.083 -9.373 1.00 89.31 220 GLY A O 1
ATOM 1817 N N . LEU A 1 221 ? 11.885 5.271 -7.691 1.00 88.38 221 LEU A N 1
ATOM 1818 C CA . LEU A 1 221 ? 10.891 5.277 -6.605 1.00 88.38 221 LEU A CA 1
ATOM 1819 C C . LEU A 1 221 ? 9.833 6.391 -6.731 1.00 88.38 221 LEU A C 1
ATOM 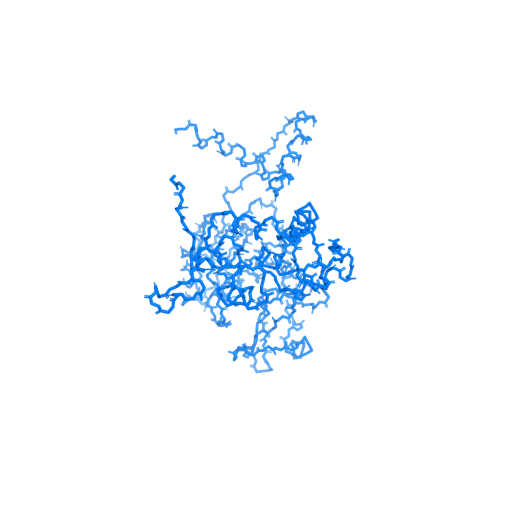1821 O O . LEU A 1 221 ? 8.704 6.234 -6.275 1.00 88.38 221 LEU A O 1
ATOM 1825 N N . HIS A 1 222 ? 10.139 7.504 -7.409 1.00 87.31 222 HIS A N 1
ATOM 1826 C CA . HIS A 1 222 ? 9.186 8.604 -7.642 1.00 87.31 222 HIS A CA 1
ATOM 1827 C C . HIS A 1 222 ? 7.986 8.233 -8.523 1.00 87.31 222 HIS A C 1
ATOM 1829 O O . HIS A 1 222 ? 6.998 8.973 -8.580 1.00 87.31 222 HIS A O 1
ATOM 1835 N N . ASN A 1 223 ? 8.098 7.129 -9.253 1.00 91.12 223 ASN A N 1
ATOM 1836 C CA . ASN A 1 223 ? 7.127 6.680 -10.238 1.00 91.12 223 ASN A CA 1
ATOM 1837 C C . ASN A 1 223 ? 6.358 5.438 -9.772 1.00 91.12 223 ASN A C 1
ATOM 1839 O O . ASN A 1 223 ? 5.613 4.852 -10.559 1.00 91.12 223 ASN A O 1
ATOM 1843 N N . VAL A 1 224 ? 6.520 5.062 -8.504 1.00 92.06 224 VAL A N 1
ATOM 1844 C CA . VAL A 1 224 ? 5.947 3.863 -7.905 1.00 92.06 224 VAL A CA 1
ATOM 1845 C C . VAL A 1 224 ? 5.196 4.232 -6.629 1.00 92.06 224 VAL A C 1
ATOM 1847 O O . VAL A 1 224 ? 5.569 5.154 -5.906 1.00 92.06 224 VAL A O 1
ATOM 1850 N N . VAL A 1 225 ? 4.110 3.517 -6.360 1.00 90.50 225 VAL A N 1
ATOM 1851 C CA . VAL A 1 225 ? 3.384 3.556 -5.092 1.00 90.50 225 VAL A CA 1
ATOM 1852 C C . VAL A 1 225 ? 3.123 2.121 -4.663 1.00 90.50 225 VAL A C 1
ATOM 1854 O O . VAL A 1 225 ? 2.554 1.343 -5.425 1.00 90.50 225 VAL A O 1
ATOM 1857 N N . VAL A 1 226 ? 3.505 1.788 -3.437 1.00 90.38 226 VAL A N 1
ATOM 1858 C CA . VAL A 1 226 ? 3.191 0.504 -2.806 1.00 90.38 226 VAL A CA 1
ATOM 1859 C C . VAL A 1 226 ? 2.150 0.754 -1.726 1.00 90.38 226 VAL A C 1
ATOM 1861 O O . VAL A 1 226 ? 2.225 1.753 -1.011 1.00 90.38 226 VAL A O 1
ATOM 1864 N N . LYS A 1 227 ? 1.166 -0.137 -1.633 1.00 86.19 227 LYS A N 1
ATOM 1865 C CA . LYS A 1 227 ? 0.250 -0.221 -0.496 1.00 86.19 227 LYS A CA 1
ATOM 1866 C C . LYS A 1 227 ? 0.106 -1.679 -0.093 1.00 86.19 227 LYS A C 1
ATOM 1868 O O . LYS A 1 227 ? -0.116 -2.507 -0.966 1.00 86.19 227 LYS A O 1
ATOM 1873 N N . GLN A 1 228 ? 0.143 -1.995 1.188 1.00 81.31 228 GLN A N 1
ATOM 1874 C CA . GLN A 1 228 ? -0.128 -3.323 1.714 1.00 81.31 228 GLN A CA 1
ATOM 1875 C C . GLN A 1 228 ? -1.314 -3.305 2.683 1.00 81.31 228 GLN A C 1
ATOM 1877 O O . GLN A 1 228 ? -1.651 -2.315 3.330 1.00 81.31 228 GLN A O 1
ATOM 1882 N N . ASN A 1 229 ? -2.013 -4.428 2.751 1.00 78.56 229 ASN A N 1
ATOM 1883 C CA . ASN A 1 229 ? -2.936 -4.746 3.833 1.00 78.56 229 ASN A CA 1
ATOM 1884 C C . ASN A 1 229 ? -2.624 -6.163 4.331 1.00 78.56 229 ASN A C 1
ATOM 1886 O O . ASN A 1 229 ? -1.632 -6.751 3.920 1.00 78.56 229 ASN A O 1
ATOM 1890 N N . SER A 1 230 ? -3.453 -6.732 5.206 1.00 74.81 230 SER A N 1
ATOM 1891 C CA . SER A 1 230 ? -3.190 -8.053 5.793 1.00 74.81 230 SER A CA 1
ATOM 1892 C C . SER A 1 230 ? -3.111 -9.208 4.784 1.00 74.81 230 SER A C 1
ATOM 1894 O O . SER A 1 230 ? -2.606 -10.267 5.132 1.00 74.81 230 SER A O 1
ATOM 1896 N N . SER A 1 231 ? -3.621 -9.036 3.563 1.00 80.44 231 SER A N 1
ATOM 1897 C CA . SER A 1 231 ? -3.762 -10.114 2.571 1.00 80.44 231 SER A CA 1
ATOM 1898 C C . SER A 1 231 ? -3.185 -9.800 1.192 1.00 80.44 231 SER A C 1
ATOM 1900 O O . SER A 1 231 ? -2.923 -10.718 0.419 1.00 80.44 231 SER A O 1
ATOM 1902 N N . THR A 1 232 ? -3.013 -8.522 0.849 1.00 89.00 232 THR A N 1
ATOM 1903 C CA . THR A 1 232 ? -2.613 -8.109 -0.499 1.00 89.00 232 THR A CA 1
ATOM 1904 C C . THR A 1 232 ? -1.625 -6.954 -0.477 1.00 89.00 232 THR A C 1
ATOM 1906 O O . THR A 1 232 ? -1.779 -6.016 0.309 1.00 89.00 232 THR A O 1
ATOM 1909 N N . ILE A 1 233 ? -0.695 -6.978 -1.424 1.00 91.38 233 ILE A N 1
ATOM 1910 C CA . ILE A 1 233 ? 0.218 -5.896 -1.776 1.00 91.38 233 ILE A CA 1
ATOM 1911 C C . ILE A 1 233 ? -0.230 -5.330 -3.127 1.00 91.38 233 ILE A C 1
ATOM 1913 O O . ILE A 1 233 ? -0.242 -6.026 -4.140 1.00 91.38 233 ILE A O 1
ATOM 1917 N N . THR A 1 234 ? -0.595 -4.055 -3.146 1.00 93.81 234 THR A N 1
ATOM 1918 C CA . THR A 1 234 ? -0.908 -3.285 -4.349 1.00 93.81 234 THR A CA 1
ATOM 1919 C C . THR A 1 234 ? 0.328 -2.512 -4.787 1.00 93.81 234 THR A C 1
ATOM 1921 O O . THR A 1 234 ? 0.769 -1.586 -4.104 1.00 93.81 234 THR A O 1
ATOM 1924 N N . PHE A 1 235 ? 0.849 -2.849 -5.962 1.00 95.50 235 PHE A N 1
ATOM 1925 C CA . PHE A 1 235 ? 2.011 -2.209 -6.567 1.00 95.50 235 PHE A CA 1
ATOM 1926 C C . PHE A 1 235 ? 1.573 -1.383 -7.776 1.00 95.50 235 PHE A C 1
ATOM 1928 O O . PHE A 1 235 ? 1.125 -1.922 -8.783 1.00 95.50 235 PHE A O 1
ATOM 1935 N N . SER A 1 236 ? 1.639 -0.059 -7.668 1.00 95.00 236 SER A N 1
ATOM 1936 C CA . SER A 1 236 ? 1.206 0.877 -8.711 1.00 95.00 236 SER A CA 1
ATOM 1937 C C . SER A 1 236 ? 2.411 1.546 -9.360 1.00 95.00 236 SER A C 1
ATOM 1939 O O . SER A 1 236 ? 3.205 2.187 -8.678 1.00 95.00 236 SER A O 1
ATOM 1941 N N . VAL A 1 237 ? 2.524 1.456 -10.681 1.00 95.12 237 VAL A N 1
ATOM 1942 C CA . VAL A 1 237 ? 3.681 1.923 -11.458 1.00 95.12 237 VAL A CA 1
ATOM 1943 C C . VAL A 1 237 ? 3.209 2.901 -12.527 1.00 95.12 237 VAL A C 1
ATOM 1945 O O . VAL A 1 237 ? 2.194 2.678 -13.184 1.00 95.12 237 VAL A O 1
ATOM 1948 N N . ARG A 1 238 ? 3.900 4.028 -12.716 1.00 93.94 238 ARG A N 1
ATOM 1949 C CA . ARG A 1 238 ? 3.619 4.916 -13.858 1.00 93.94 238 ARG A CA 1
ATOM 1950 C C . ARG A 1 238 ? 3.904 4.195 -15.177 1.00 93.94 238 ARG A C 1
ATOM 1952 O O . ARG A 1 238 ? 4.741 3.304 -15.229 1.00 93.94 238 ARG A O 1
ATOM 1959 N N . SER A 1 239 ? 3.249 4.628 -16.257 1.00 94.50 239 SER A N 1
ATOM 1960 C CA . SER A 1 239 ? 3.562 4.113 -17.599 1.00 94.50 239 SER A CA 1
ATOM 1961 C C . SER A 1 239 ? 5.060 4.244 -17.890 1.00 94.50 239 SER A C 1
ATOM 1963 O O . SER A 1 239 ? 5.611 5.340 -17.752 1.00 94.50 239 SER A O 1
ATOM 1965 N N . TYR A 1 240 ? 5.706 3.156 -18.297 1.00 94.25 240 TYR A N 1
ATOM 1966 C CA . TYR A 1 240 ? 7.155 3.106 -18.478 1.00 94.25 240 TYR A CA 1
ATOM 1967 C C . TYR A 1 240 ? 7.551 2.045 -19.503 1.00 94.25 240 TYR A C 1
ATOM 1969 O O . TYR A 1 240 ? 6.836 1.065 -19.688 1.00 94.25 240 TYR A O 1
ATOM 1977 N N . ASP A 1 241 ? 8.684 2.247 -20.171 1.00 92.88 241 ASP A N 1
ATOM 1978 C CA . ASP A 1 241 ? 9.251 1.285 -21.119 1.00 92.88 241 ASP A CA 1
ATOM 1979 C C . ASP A 1 241 ? 10.347 0.474 -20.412 1.00 92.88 241 ASP A C 1
ATOM 1981 O O . ASP A 1 241 ? 11.464 0.958 -20.220 1.00 92.88 241 ASP A O 1
ATOM 1985 N N . LEU A 1 242 ? 9.995 -0.722 -19.931 1.00 90.94 242 LEU A N 1
ATOM 1986 C CA . LEU A 1 242 ? 10.896 -1.597 -19.181 1.00 90.94 242 LEU A CA 1
ATOM 1987 C C . LEU A 1 242 ? 11.912 -2.215 -20.135 1.00 90.94 242 LEU A C 1
ATOM 1989 O O . LEU A 1 242 ? 11.539 -2.970 -21.028 1.00 90.94 242 LEU A O 1
ATOM 1993 N N . THR A 1 243 ? 13.192 -1.907 -19.950 1.00 88.62 243 THR A N 1
ATOM 1994 C CA . THR A 1 243 ? 14.263 -2.419 -20.809 1.00 88.62 243 THR A CA 1
ATOM 1995 C C . THR A 1 243 ? 14.631 -3.840 -20.410 1.00 88.62 243 THR A C 1
ATOM 1997 O O . THR A 1 243 ? 15.061 -4.081 -19.280 1.00 88.62 243 THR A O 1
ATOM 2000 N N . ILE A 1 244 ? 14.544 -4.765 -21.360 1.00 81.56 244 ILE A N 1
ATOM 2001 C CA . ILE A 1 244 ? 14.930 -6.163 -21.173 1.00 81.56 244 ILE A CA 1
ATOM 2002 C C . ILE A 1 244 ? 16.343 -6.336 -21.732 1.00 81.56 244 ILE A C 1
ATOM 2004 O O . ILE A 1 244 ? 16.580 -6.128 -22.925 1.00 81.56 244 ILE A O 1
ATOM 2008 N N . SER A 1 245 ? 17.309 -6.679 -20.876 1.00 69.81 24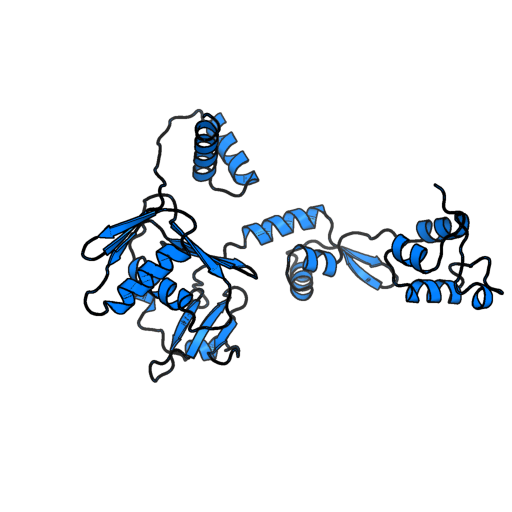5 SER A N 1
ATOM 2009 C CA . SER A 1 245 ? 18.655 -7.028 -21.334 1.00 69.81 245 SER A CA 1
ATOM 2010 C C . SER A 1 245 ? 18.650 -8.437 -21.934 1.00 69.81 245 SER A C 1
ATOM 2012 O O . SER A 1 245 ? 18.001 -9.349 -21.431 1.00 69.81 245 SER A O 1
ATOM 2014 N N . LYS A 1 246 ? 19.403 -8.634 -23.024 1.00 58.38 246 LYS A N 1
ATOM 2015 C CA . LYS A 1 246 ? 19.529 -9.941 -23.701 1.00 58.38 246 LYS A CA 1
ATOM 2016 C C . LYS A 1 246 ? 20.308 -10.986 -22.892 1.00 58.38 246 LYS A C 1
ATOM 2018 O O . LYS A 1 246 ? 20.383 -12.137 -23.299 1.00 58.38 246 LYS A O 1
ATOM 2023 N N . GLU A 1 247 ? 20.923 -10.581 -21.787 1.00 57.72 247 GLU A N 1
ATOM 2024 C CA . GLU A 1 247 ? 21.822 -11.413 -20.981 1.00 57.72 247 GLU A CA 1
ATOM 2025 C C . GLU A 1 247 ? 21.064 -12.401 -20.078 1.00 57.72 247 GLU A C 1
ATOM 2027 O O . GLU A 1 247 ? 21.661 -13.349 -19.576 1.00 57.72 247 GLU A O 1
ATOM 2032 N N . THR A 1 248 ? 19.746 -12.236 -19.921 1.00 60.28 248 THR A N 1
ATOM 2033 C CA . THR A 1 248 ? 18.905 -13.083 -19.064 1.00 60.28 248 THR A CA 1
ATOM 2034 C C . THR A 1 248 ? 17.539 -13.347 -19.706 1.00 60.28 248 THR A C 1
ATOM 2036 O O . THR A 1 248 ? 16.506 -12.854 -19.262 1.00 60.28 248 THR A O 1
ATOM 2039 N N . GLU A 1 249 ? 17.523 -14.178 -20.753 1.00 67.38 249 GLU A N 1
ATOM 2040 C CA . GLU A 1 249 ? 16.298 -14.650 -21.431 1.00 67.38 249 GLU A CA 1
ATOM 2041 C C . GLU A 1 249 ? 15.284 -15.281 -20.453 1.00 67.38 249 GLU A C 1
ATOM 2043 O O . GLU A 1 249 ? 14.083 -15.070 -20.575 1.00 67.38 249 GLU A O 1
ATOM 2048 N N . GLN A 1 250 ? 15.769 -15.950 -19.402 1.00 73.44 250 GLN A N 1
ATOM 2049 C CA . GLN A 1 250 ? 14.937 -16.494 -18.323 1.00 73.44 250 GLN A CA 1
ATOM 2050 C C . GLN A 1 250 ? 14.219 -15.402 -17.505 1.00 73.44 250 GLN A C 1
ATOM 2052 O O . GLN A 1 250 ? 13.030 -15.523 -17.220 1.00 73.44 250 GLN A O 1
ATOM 2057 N N . LEU A 1 251 ? 14.912 -14.303 -17.181 1.00 72.94 251 LEU A N 1
ATOM 2058 C CA . LEU A 1 251 ? 14.315 -13.177 -16.454 1.00 72.94 251 LEU A CA 1
ATOM 2059 C C . LEU A 1 251 ? 13.210 -12.520 -17.287 1.00 72.94 251 LEU A C 1
ATOM 2061 O O . LEU A 1 251 ? 12.212 -12.071 -16.738 1.00 72.94 251 LEU A O 1
ATOM 2065 N N . HIS A 1 252 ? 13.360 -12.476 -18.613 1.00 76.50 252 HIS A N 1
ATOM 2066 C CA . HIS A 1 252 ? 12.328 -11.933 -19.492 1.00 76.50 252 HIS A CA 1
ATOM 2067 C C . HIS A 1 252 ? 11.000 -12.690 -19.362 1.00 76.50 252 HIS A C 1
ATOM 2069 O O . HIS A 1 252 ? 9.965 -12.047 -19.174 1.00 76.50 252 HIS A O 1
ATOM 2075 N N . ILE A 1 253 ? 11.054 -14.025 -19.411 1.00 80.81 253 ILE A N 1
ATOM 2076 C CA . ILE A 1 253 ? 9.881 -14.897 -19.266 1.00 80.81 253 ILE A CA 1
ATOM 2077 C C . ILE A 1 253 ? 9.228 -14.671 -17.900 1.00 80.81 253 ILE A C 1
ATOM 2079 O O . ILE A 1 253 ? 8.024 -14.450 -17.820 1.00 80.81 253 ILE A O 1
ATOM 2083 N N . GLU A 1 254 ? 10.024 -14.626 -16.831 1.00 85.06 254 GLU A N 1
ATOM 2084 C CA . GLU A 1 254 ? 9.515 -14.405 -15.473 1.00 85.06 254 GLU A CA 1
ATOM 2085 C C . GLU A 1 254 ? 8.831 -13.039 -15.320 1.00 85.06 254 GLU A C 1
ATOM 2087 O O . GLU A 1 254 ? 7.743 -12.952 -14.753 1.00 85.06 254 GLU A O 1
ATOM 2092 N N . ILE A 1 255 ? 9.420 -11.963 -15.857 1.00 87.81 255 ILE A N 1
ATOM 2093 C CA . ILE A 1 255 ? 8.808 -10.624 -15.833 1.00 87.81 255 ILE A CA 1
ATOM 2094 C C . ILE A 1 255 ? 7.479 -10.620 -16.598 1.00 87.81 255 ILE A C 1
ATOM 2096 O O . ILE A 1 255 ? 6.501 -10.036 -16.129 1.00 87.81 255 ILE A O 1
ATOM 2100 N N . GLU A 1 256 ? 7.423 -11.265 -17.760 1.00 87.62 256 GLU A N 1
ATOM 2101 C CA . GLU A 1 256 ? 6.204 -11.363 -18.559 1.00 87.62 256 GLU A CA 1
ATOM 2102 C C . GLU A 1 256 ? 5.106 -12.167 -17.852 1.00 87.62 256 GLU A C 1
ATOM 2104 O O . GLU A 1 256 ? 3.953 -11.733 -17.807 1.00 87.62 256 GLU A O 1
ATOM 2109 N N . GLU A 1 257 ? 5.446 -13.307 -17.252 1.00 90.75 257 GLU A N 1
ATOM 2110 C CA . GLU A 1 257 ? 4.514 -14.107 -16.458 1.00 90.75 257 GLU A CA 1
ATOM 2111 C C . GLU A 1 257 ? 3.986 -13.323 -15.252 1.00 90.75 257 GLU A C 1
ATOM 2113 O O . GLU A 1 257 ? 2.785 -13.351 -14.975 1.00 90.75 257 GLU A O 1
ATOM 2118 N N . MET A 1 258 ? 4.850 -12.575 -14.555 1.00 93.69 258 MET A N 1
ATOM 2119 C CA . MET A 1 258 ? 4.423 -11.709 -13.451 1.00 93.69 258 MET A CA 1
ATOM 2120 C C . MET A 1 258 ? 3.435 -10.644 -13.928 1.00 93.69 258 MET A C 1
ATOM 2122 O O . MET A 1 258 ? 2.430 -10.389 -13.262 1.00 93.69 258 MET A O 1
ATOM 2126 N N . ILE A 1 259 ? 3.690 -10.045 -15.094 1.00 94.44 259 ILE A N 1
ATOM 2127 C CA . ILE A 1 259 ? 2.786 -9.057 -15.673 1.00 94.44 259 ILE A CA 1
ATOM 2128 C C . ILE A 1 259 ? 1.427 -9.686 -15.997 1.00 94.44 259 ILE A C 1
ATOM 2130 O O . ILE A 1 259 ? 0.403 -9.168 -15.554 1.00 94.44 259 ILE A O 1
ATOM 2134 N N . ASN A 1 260 ? 1.414 -10.807 -16.717 1.00 93.19 260 ASN A N 1
ATOM 2135 C CA . ASN A 1 260 ? 0.182 -11.477 -17.135 1.00 93.19 260 ASN A CA 1
ATOM 2136 C C . ASN A 1 260 ? -0.665 -11.967 -15.953 1.00 93.19 260 ASN A C 1
ATOM 2138 O O . ASN A 1 260 ? -1.889 -11.877 -15.998 1.00 93.19 260 ASN A O 1
ATOM 2142 N N . ASN A 1 261 ? -0.028 -12.476 -14.897 1.00 94.69 261 ASN A N 1
ATOM 2143 C CA . ASN A 1 261 ? -0.737 -13.109 -13.785 1.00 94.69 261 ASN A CA 1
ATOM 2144 C C . ASN A 1 261 ? -1.243 -12.119 -12.730 1.00 94.69 261 ASN A C 1
ATOM 2146 O O . ASN A 1 261 ? -2.230 -12.411 -12.054 1.00 94.69 261 ASN A O 1
ATOM 2150 N N . TYR A 1 262 ? -0.573 -10.974 -12.558 1.00 96.31 262 TYR A N 1
ATOM 2151 C CA . TYR A 1 262 ? -0.827 -10.081 -11.421 1.00 96.31 262 TYR A CA 1
ATOM 2152 C C . TYR A 1 262 ? -1.249 -8.660 -11.801 1.00 96.31 262 TYR A C 1
ATOM 2154 O O . TYR A 1 262 ? -1.633 -7.899 -10.909 1.00 96.31 262 TYR A O 1
ATOM 2162 N N . MET A 1 263 ? -1.205 -8.267 -13.081 1.00 96.94 263 MET A N 1
ATOM 2163 C CA . MET A 1 263 ? -1.731 -6.969 -13.515 1.00 96.94 263 MET A CA 1
ATOM 2164 C C . MET A 1 263 ? -3.261 -6.955 -13.395 1.00 96.94 263 MET A C 1
ATOM 2166 O O . MET A 1 263 ? -3.953 -7.753 -14.017 1.00 96.94 263 MET A O 1
ATOM 2170 N N . ILE A 1 264 ? -3.793 -6.015 -12.612 1.00 95.38 264 ILE A N 1
ATOM 2171 C CA . ILE A 1 264 ? -5.240 -5.826 -12.417 1.00 95.38 264 ILE A CA 1
ATOM 2172 C C . ILE A 1 264 ? -5.776 -4.563 -13.101 1.00 95.38 264 ILE A C 1
ATOM 2174 O O . ILE A 1 264 ? -6.987 -4.401 -13.227 1.00 95.38 264 ILE A O 1
ATOM 2178 N N . GLN A 1 265 ? -4.893 -3.641 -13.500 1.00 93.25 265 GLN A N 1
ATOM 2179 C CA . GLN A 1 265 ? -5.265 -2.412 -14.198 1.00 93.25 265 GLN A CA 1
ATOM 2180 C C . GLN A 1 265 ? -4.149 -1.954 -15.139 1.00 93.25 265 GLN A C 1
ATOM 2182 O O . GLN A 1 265 ? -2.982 -1.896 -14.743 1.00 93.25 265 GLN A O 1
ATOM 2187 N N . GLY A 1 266 ? -4.548 -1.527 -16.338 1.00 93.75 266 GLY A N 1
ATOM 2188 C CA . GLY A 1 266 ? -3.668 -1.084 -17.412 1.00 93.75 266 GLY A CA 1
ATOM 2189 C C . GLY A 1 266 ? -3.471 -2.167 -18.469 1.00 93.75 266 GLY A C 1
ATOM 2190 O O . GLY A 1 266 ? -4.113 -3.214 -18.444 1.00 93.75 266 GLY A O 1
ATOM 2191 N N . SER A 1 267 ? -2.556 -1.904 -19.392 1.00 95.56 267 SER A N 1
ATOM 2192 C CA . SER A 1 267 ? -2.140 -2.845 -20.427 1.00 95.56 267 SER A CA 1
ATOM 2193 C C . SER A 1 267 ? -0.632 -2.809 -20.620 1.00 95.56 267 SER A C 1
ATOM 2195 O O . SER A 1 267 ? 0.069 -1.930 -20.105 1.00 95.56 267 SER A O 1
ATOM 2197 N N . PHE A 1 268 ? -0.109 -3.771 -21.375 1.00 95.12 268 PHE A N 1
ATOM 2198 C CA . PHE A 1 268 ? 1.288 -3.778 -21.774 1.00 95.12 268 PHE A CA 1
ATOM 2199 C C . PHE A 1 268 ? 1.450 -4.137 -23.251 1.00 95.12 268 PHE A C 1
ATOM 2201 O O . PHE A 1 268 ? 0.603 -4.800 -23.846 1.00 95.12 268 PHE A O 1
ATOM 2208 N N . ILE A 1 269 ? 2.544 -3.664 -23.849 1.00 93.56 269 ILE A N 1
ATOM 2209 C CA . ILE A 1 269 ? 2.907 -3.934 -25.242 1.00 93.56 269 ILE A CA 1
ATOM 2210 C C . ILE A 1 269 ? 4.333 -4.472 -25.269 1.00 93.56 269 ILE A C 1
ATOM 2212 O O . ILE A 1 269 ? 5.268 -3.777 -24.864 1.00 93.56 269 ILE A O 1
ATOM 2216 N N . GLN A 1 270 ? 4.503 -5.685 -25.785 1.00 90.00 270 GLN A N 1
ATOM 2217 C CA . GLN A 1 270 ? 5.820 -6.269 -26.021 1.00 90.00 270 GLN A CA 1
ATOM 2218 C C . GLN A 1 270 ? 6.504 -5.635 -27.229 1.00 90.00 270 GLN A C 1
ATOM 2220 O O . GLN A 1 270 ? 5.886 -5.367 -28.263 1.00 90.00 270 GLN A O 1
ATOM 2225 N N . ARG A 1 271 ? 7.805 -5.397 -27.089 1.00 88.00 271 ARG A N 1
ATOM 2226 C CA . ARG A 1 271 ? 8.705 -4.886 -28.123 1.00 88.00 271 ARG A CA 1
ATOM 2227 C C . ARG A 1 271 ? 9.972 -5.734 -28.124 1.00 88.00 271 ARG A C 1
ATOM 2229 O O . ARG A 1 271 ? 10.269 -6.422 -27.159 1.00 88.00 271 ARG A O 1
ATOM 2236 N N . GLU A 1 272 ? 10.769 -5.621 -29.184 1.00 82.00 272 GLU A N 1
ATOM 2237 C CA . GLU A 1 272 ? 11.978 -6.440 -29.383 1.00 82.00 272 GLU A CA 1
ATOM 2238 C C . GLU A 1 272 ? 12.973 -6.404 -28.202 1.00 82.00 272 GLU A C 1
ATOM 2240 O O . GLU A 1 272 ? 13.713 -7.359 -27.985 1.00 82.00 272 GLU A O 1
ATOM 2245 N N . LYS A 1 273 ? 13.037 -5.293 -27.456 1.00 86.38 273 LYS A N 1
ATOM 2246 C CA . LYS A 1 273 ? 13.997 -5.090 -26.352 1.00 86.38 273 LYS A CA 1
ATOM 2247 C C . LYS A 1 273 ? 13.358 -4.507 -25.095 1.00 86.38 273 LYS A C 1
ATOM 2249 O O . LYS A 1 273 ? 14.067 -4.050 -24.196 1.00 86.38 273 LYS A O 1
ATOM 2254 N N . SER A 1 274 ? 12.032 -4.438 -25.057 1.00 90.38 274 SER A N 1
ATOM 2255 C CA . SER A 1 274 ? 11.343 -3.790 -23.952 1.00 90.38 274 SER A CA 1
ATOM 2256 C C . SER A 1 274 ? 9.882 -4.202 -23.828 1.00 90.38 274 SER A C 1
ATOM 2258 O O . SER A 1 274 ? 9.272 -4.697 -24.775 1.00 90.38 274 SER A O 1
ATOM 2260 N N . ILE A 1 275 ? 9.313 -3.977 -22.648 1.00 92.56 275 ILE A N 1
ATOM 2261 C CA . ILE A 1 275 ? 7.875 -4.078 -22.404 1.00 92.56 275 ILE A CA 1
ATOM 2262 C C . ILE A 1 275 ? 7.372 -2.696 -22.008 1.00 92.56 275 ILE A C 1
ATOM 2264 O O . ILE A 1 275 ? 7.758 -2.148 -20.975 1.00 92.56 275 ILE A O 1
ATOM 2268 N N . TYR A 1 276 ? 6.478 -2.137 -22.819 1.00 94.69 276 TYR A N 1
ATOM 2269 C CA . TYR A 1 276 ? 5.844 -0.867 -22.505 1.00 94.69 276 TYR A CA 1
ATOM 2270 C C . TYR A 1 276 ? 4.618 -1.088 -21.624 1.00 94.69 276 TYR A C 1
ATOM 2272 O O . TYR A 1 276 ? 3.619 -1.630 -22.088 1.00 94.69 276 TYR A O 1
ATOM 2280 N N . LEU A 1 277 ? 4.685 -0.625 -20.378 1.00 96.00 277 LEU A N 1
ATOM 2281 C CA . LEU A 1 277 ? 3.563 -0.555 -19.449 1.00 96.00 277 LEU A CA 1
ATOM 2282 C C . LEU A 1 277 ? 2.724 0.697 -19.730 1.00 96.00 277 LEU A C 1
ATOM 2284 O O . LEU A 1 277 ? 3.244 1.817 -19.745 1.00 96.00 277 LEU A O 1
ATOM 2288 N N . ASN A 1 278 ? 1.417 0.517 -19.908 1.00 95.25 278 ASN A N 1
ATOM 2289 C CA . ASN A 1 278 ? 0.471 1.571 -20.242 1.00 95.25 278 ASN A CA 1
ATOM 2290 C C . ASN A 1 278 ? -0.650 1.664 -19.200 1.00 95.25 278 ASN A C 1
ATOM 2292 O O . ASN A 1 278 ? -1.426 0.736 -19.018 1.00 95.25 278 ASN A O 1
ATOM 2296 N N . SER A 1 279 ? -0.781 2.823 -18.557 1.00 93.19 279 SER A N 1
ATOM 2297 C CA . SER A 1 279 ? -1.827 3.093 -17.559 1.00 93.19 279 SER A CA 1
ATOM 2298 C C . SER A 1 279 ? -3.230 3.264 -18.146 1.00 93.19 279 SER A C 1
ATOM 2300 O O . SER A 1 279 ? -4.172 3.454 -17.381 1.00 93.19 279 SER A O 1
ATOM 2302 N N . GLU A 1 280 ? -3.360 3.303 -19.478 1.00 90.44 280 GLU A N 1
ATOM 2303 C CA . GLU A 1 280 ? -4.631 3.519 -20.198 1.00 90.44 280 GLU A CA 1
ATOM 2304 C C . GLU A 1 280 ? -5.395 4.770 -19.747 1.00 90.44 280 GLU A C 1
ATOM 2306 O O . GLU A 1 280 ? -6.603 4.896 -19.906 1.00 90.44 280 GLU A O 1
ATOM 2311 N N . THR A 1 281 ? -4.666 5.721 -19.170 1.00 87.50 281 THR A N 1
ATOM 2312 C CA . THR A 1 281 ? -5.208 6.980 -18.686 1.00 87.50 281 THR A CA 1
ATOM 2313 C C . THR A 1 281 ? -4.639 8.103 -19.532 1.00 87.50 281 THR A C 1
ATOM 2315 O O . THR A 1 281 ? -3.416 8.251 -19.627 1.00 87.50 281 THR A O 1
ATOM 2318 N N . ASP A 1 282 ? -5.525 8.933 -20.071 1.00 85.69 282 ASP A N 1
ATOM 2319 C CA . ASP A 1 282 ? -5.176 10.143 -20.808 1.00 85.69 282 ASP A CA 1
ATOM 2320 C C . ASP A 1 282 ? -5.710 11.401 -20.117 1.00 85.69 282 ASP A C 1
ATOM 2322 O O . ASP A 1 282 ? -6.553 11.355 -19.219 1.00 85.69 282 ASP A O 1
ATOM 2326 N N . THR A 1 283 ? -5.156 12.557 -20.489 1.00 86.00 283 THR A N 1
ATOM 2327 C CA . THR A 1 283 ? -5.594 13.852 -19.963 1.00 86.00 283 THR A CA 1
ATOM 2328 C C . THR A 1 283 ? -6.556 14.543 -20.917 1.00 86.00 283 THR A C 1
ATOM 2330 O O . THR A 1 283 ? -6.361 14.567 -22.129 1.00 86.00 283 THR A O 1
ATOM 2333 N N . ILE A 1 284 ? -7.561 15.203 -20.344 1.00 86.44 284 ILE A N 1
ATOM 2334 C CA . ILE A 1 284 ? -8.431 16.140 -21.057 1.00 86.44 284 ILE A CA 1
ATOM 2335 C C . ILE A 1 284 ? -8.255 17.521 -20.425 1.00 86.44 284 ILE A C 1
ATOM 2337 O O . ILE A 1 284 ? -8.283 17.666 -19.201 1.00 86.44 284 ILE A O 1
ATOM 2341 N N . GLN A 1 285 ? -8.078 18.550 -21.255 1.00 88.00 285 GLN A N 1
ATOM 2342 C CA . GLN A 1 285 ? -8.114 19.946 -20.817 1.00 88.00 285 GLN A CA 1
ATOM 2343 C C . GLN A 1 285 ? -9.496 20.531 -21.106 1.00 88.00 285 GLN A C 1
ATOM 2345 O O . GLN A 1 285 ? -9.967 20.483 -22.238 1.00 88.00 285 GLN A O 1
ATOM 2350 N N . ALA A 1 286 ? -10.143 21.093 -20.085 1.00 89.25 286 ALA A N 1
ATOM 2351 C CA . ALA A 1 286 ? -11.477 21.668 -20.208 1.00 89.25 286 ALA A CA 1
ATOM 2352 C C . ALA A 1 286 ? -11.592 22.990 -19.442 1.00 89.25 286 ALA A C 1
ATOM 2354 O O . ALA A 1 286 ? -11.092 23.130 -18.322 1.00 89.25 286 ALA A O 1
ATOM 2355 N N . TYR A 1 287 ? -12.306 23.949 -20.031 1.00 94.00 287 TYR A N 1
ATOM 2356 C CA . TYR A 1 287 ? -12.686 25.191 -19.365 1.00 94.00 287 TYR A CA 1
ATOM 2357 C C . TYR A 1 287 ? -14.024 24.998 -18.650 1.00 94.00 287 TYR A C 1
ATOM 2359 O O . TYR A 1 287 ? -15.028 24.650 -19.267 1.00 94.00 287 TYR A O 1
ATOM 2367 N N . ILE A 1 288 ? -14.051 25.241 -17.340 1.00 93.31 288 ILE A N 1
ATOM 2368 C CA . ILE A 1 288 ? -15.253 25.124 -16.505 1.00 93.31 288 ILE A CA 1
ATOM 2369 C C . ILE A 1 288 ? -15.449 26.387 -15.669 1.00 93.31 288 ILE A C 1
ATOM 2371 O O . ILE A 1 288 ? -14.499 27.115 -15.379 1.00 93.31 288 ILE A O 1
ATOM 2375 N N . LYS A 1 289 ? -16.688 26.638 -15.234 1.00 96.81 289 LYS A N 1
ATOM 2376 C CA . LYS A 1 289 ? -16.993 27.752 -14.325 1.00 96.81 289 LYS A CA 1
ATOM 2377 C C . LYS A 1 289 ? -16.273 27.561 -12.984 1.00 96.81 289 LYS A C 1
ATOM 2379 O O . LYS A 1 289 ? -16.215 26.445 -12.464 1.00 96.81 289 LYS A O 1
ATOM 2384 N N . THR A 1 290 ? -15.825 28.656 -12.369 1.00 95.75 290 THR A N 1
ATOM 2385 C CA . THR A 1 290 ? -15.171 28.647 -11.045 1.00 95.75 290 THR A CA 1
ATOM 2386 C C . THR A 1 290 ? -16.018 27.937 -9.987 1.00 95.75 290 THR A C 1
ATOM 2388 O O . THR A 1 290 ? -15.512 27.089 -9.258 1.00 95.75 290 THR A O 1
ATOM 2391 N N . ALA A 1 291 ? -17.330 28.196 -9.963 1.00 95.50 291 ALA A N 1
ATOM 2392 C CA . ALA A 1 291 ? -18.259 27.530 -9.048 1.00 95.50 291 ALA A CA 1
ATOM 2393 C C . ALA A 1 291 ? -18.295 26.000 -9.240 1.00 95.50 291 ALA A C 1
ATOM 2395 O O . ALA A 1 291 ? -18.365 25.251 -8.265 1.00 95.50 291 ALA A O 1
ATOM 2396 N N . THR A 1 292 ? -18.198 25.525 -10.487 1.00 94.44 292 THR A N 1
ATOM 2397 C CA . THR A 1 292 ? -18.133 24.092 -10.802 1.00 94.44 292 THR A CA 1
ATOM 2398 C C . THR A 1 292 ? -16.835 23.482 -10.287 1.00 94.44 292 THR A C 1
ATOM 2400 O O . THR A 1 292 ? -16.872 22.429 -9.657 1.00 94.44 292 THR A O 1
ATOM 2403 N N . LYS A 1 293 ? -15.697 24.158 -10.489 1.00 93.75 293 LYS A N 1
ATOM 2404 C CA . LYS A 1 293 ? -14.388 23.698 -9.999 1.00 93.75 293 LYS A CA 1
ATOM 2405 C C . LYS A 1 293 ? -14.370 23.533 -8.477 1.00 93.75 293 LYS A C 1
ATOM 2407 O O . LYS A 1 293 ? -13.923 22.504 -7.980 1.00 93.75 293 LYS A O 1
ATOM 2412 N N . GLU A 1 294 ? -14.917 24.502 -7.742 1.00 93.00 294 GLU A N 1
ATOM 2413 C CA . GLU A 1 294 ? -15.020 24.425 -6.278 1.00 93.00 294 GLU A CA 1
ATOM 2414 C C . GLU A 1 294 ? -15.914 23.270 -5.814 1.00 93.00 294 GLU A C 1
ATOM 2416 O O . GLU A 1 294 ? -15.591 22.577 -4.847 1.00 93.00 294 GLU A O 1
ATOM 2421 N N . LYS A 1 295 ? -17.018 23.010 -6.526 1.00 94.31 295 LYS A N 1
ATOM 2422 C CA . LYS A 1 295 ? -17.877 21.856 -6.240 1.00 94.31 295 LYS A CA 1
ATOM 2423 C C . LYS A 1 295 ? -17.135 20.538 -6.475 1.00 94.31 295 LYS A C 1
ATOM 2425 O O . LYS A 1 295 ? -17.129 19.698 -5.583 1.00 94.31 295 LYS A O 1
ATOM 2430 N N . LEU A 1 296 ? -16.459 20.386 -7.616 1.00 92.94 296 LEU A N 1
ATOM 2431 C CA . LEU A 1 296 ? -15.666 19.190 -7.936 1.00 92.94 296 LEU A CA 1
ATOM 2432 C C . LEU A 1 296 ? -14.586 18.927 -6.884 1.00 92.94 296 LEU A C 1
ATOM 2434 O O . LEU A 1 296 ? -14.425 17.794 -6.443 1.00 92.94 296 LEU A O 1
ATOM 2438 N N . LYS A 1 297 ? -13.891 19.973 -6.422 1.00 89.94 297 LYS A N 1
ATOM 2439 C CA . LYS A 1 297 ? -12.888 19.858 -5.358 1.00 89.94 297 LYS A CA 1
ATOM 2440 C C . LYS A 1 297 ? -13.493 19.344 -4.047 1.00 89.94 297 LYS A C 1
ATOM 2442 O O . LYS A 1 297 ? -12.914 18.465 -3.417 1.00 89.94 297 LYS A O 1
ATOM 2447 N N . LYS A 1 298 ? -14.657 19.866 -3.641 1.00 88.69 298 LYS A N 1
ATOM 2448 C CA . LYS A 1 298 ? -15.361 19.411 -2.429 1.00 88.69 298 LYS A CA 1
ATOM 2449 C C . LYS A 1 298 ? -15.831 17.964 -2.547 1.00 88.69 298 LYS A C 1
ATOM 2451 O O . LYS A 1 298 ? -15.664 17.208 -1.598 1.00 88.69 298 LYS A O 1
ATOM 2456 N N . GLU A 1 299 ? -16.402 17.580 -3.685 1.00 89.75 299 GLU A N 1
ATOM 2457 C CA . GLU A 1 299 ? -16.851 16.202 -3.908 1.00 89.75 299 GLU A CA 1
ATOM 2458 C C . GLU A 1 299 ? -15.674 15.219 -3.936 1.00 89.75 299 GLU A C 1
ATOM 2460 O O . GLU A 1 299 ? -15.742 14.185 -3.281 1.00 89.75 299 GLU A O 1
ATOM 2465 N N . ALA A 1 300 ? -14.561 15.578 -4.583 1.00 78.38 300 ALA A N 1
ATOM 2466 C CA . ALA A 1 300 ? -13.345 14.766 -4.601 1.00 78.38 300 ALA A CA 1
ATOM 2467 C C . ALA A 1 300 ? -12.792 14.500 -3.188 1.00 78.38 300 ALA A C 1
ATOM 2469 O O . ALA A 1 300 ? -12.452 13.365 -2.862 1.00 78.38 300 ALA A O 1
ATOM 2470 N N . ILE A 1 301 ? -12.788 15.516 -2.314 1.00 82.62 301 ILE A N 1
ATOM 2471 C CA . ILE A 1 301 ? -12.381 15.360 -0.907 1.00 82.62 301 ILE A CA 1
ATOM 2472 C C . ILE A 1 301 ? -13.285 14.362 -0.170 1.00 82.62 301 ILE A C 1
ATOM 2474 O O . ILE A 1 301 ? -12.776 13.536 0.582 1.00 82.62 301 ILE A O 1
ATOM 2478 N N . LYS A 1 302 ? -14.608 14.407 -0.387 1.00 81.62 302 LYS A N 1
ATOM 2479 C CA . LYS A 1 302 ? -15.554 13.492 0.283 1.00 81.62 302 LYS A CA 1
ATOM 2480 C C . LYS A 1 302 ? -15.305 12.026 -0.065 1.00 81.62 302 LYS A C 1
ATOM 2482 O O . LYS A 1 302 ? -15.516 11.170 0.785 1.00 81.62 302 LYS A O 1
ATOM 2487 N N . VAL A 1 303 ? -14.881 11.746 -1.297 1.00 78.12 303 VAL A N 1
ATOM 2488 C CA . VAL A 1 303 ? -14.586 10.382 -1.768 1.00 78.12 303 VAL A CA 1
ATOM 2489 C C . VAL A 1 303 ? -13.098 10.017 -1.687 1.00 78.12 303 VAL A C 1
ATOM 2491 O O . VAL A 1 303 ? -12.716 8.930 -2.104 1.00 78.12 303 VAL A O 1
ATOM 2494 N N . GLY A 1 304 ? -12.255 10.904 -1.149 1.00 75.94 304 GLY A N 1
ATOM 2495 C CA . GLY A 1 304 ? -10.842 10.621 -0.890 1.00 75.94 304 GLY A CA 1
ATOM 2496 C C . GLY A 1 304 ? -9.953 10.494 -2.133 1.00 75.94 304 GLY A C 1
ATOM 2497 O O . GLY A 1 304 ? -8.910 9.853 -2.048 1.00 75.94 304 GLY A O 1
ATOM 2498 N N . VAL A 1 305 ? -10.327 11.094 -3.268 1.00 77.00 305 VAL A N 1
ATOM 2499 C CA . VAL A 1 305 ? -9.506 11.102 -4.498 1.00 77.00 305 VAL A CA 1
ATOM 2500 C C . VAL A 1 305 ? -9.115 12.523 -4.905 1.00 77.00 305 VAL A C 1
ATOM 2502 O O . VAL A 1 305 ? -9.665 13.509 -4.406 1.00 77.00 305 VAL A O 1
ATOM 2505 N N . SER A 1 306 ? -8.159 12.665 -5.825 1.00 79.00 306 SER A N 1
ATOM 2506 C CA . SER A 1 306 ? -7.834 13.976 -6.387 1.00 79.00 306 SER A CA 1
ATOM 2507 C C . SER A 1 306 ? -8.988 14.523 -7.235 1.00 79.00 306 SER A C 1
ATOM 2509 O O . SER A 1 306 ? -9.810 13.784 -7.773 1.00 79.00 306 SER A O 1
ATOM 2511 N N . MET A 1 307 ? -9.040 15.847 -7.408 1.00 87.38 307 MET A N 1
ATOM 2512 C CA . MET A 1 307 ? -10.055 16.481 -8.259 1.00 87.38 307 MET A CA 1
ATOM 2513 C C . MET A 1 307 ? -10.023 15.940 -9.698 1.00 87.38 307 MET A C 1
ATOM 2515 O O . MET A 1 307 ? -11.077 15.755 -10.296 1.00 87.38 307 MET A O 1
ATOM 2519 N N . ASN A 1 308 ? -8.831 15.676 -10.244 1.00 84.62 308 ASN A N 1
ATOM 2520 C CA . ASN A 1 308 ? -8.689 15.161 -11.605 1.00 84.62 308 ASN A CA 1
ATOM 2521 C C . ASN A 1 308 ? -9.179 13.711 -11.716 1.00 84.62 308 ASN A C 1
ATOM 2523 O O . ASN A 1 308 ? -9.908 13.405 -12.652 1.00 84.62 308 ASN A O 1
ATOM 2527 N N . GLU A 1 309 ? -8.847 12.848 -10.748 1.00 81.38 309 GLU A N 1
ATOM 2528 C CA . GLU A 1 309 ? -9.373 11.473 -10.687 1.00 81.38 309 GLU A CA 1
ATOM 2529 C C . GLU A 1 309 ? -10.894 11.468 -10.527 1.00 81.38 309 GLU A C 1
ATOM 2531 O O . GLU A 1 309 ? -11.586 10.731 -11.217 1.00 81.38 309 GLU A O 1
ATOM 2536 N N . TYR A 1 310 ? -11.439 12.341 -9.674 1.00 88.12 310 TYR A N 1
ATOM 2537 C CA . TYR A 1 310 ? -12.885 12.469 -9.514 1.00 88.12 310 TYR A CA 1
ATOM 2538 C C . TYR A 1 310 ? -13.579 12.843 -10.828 1.00 88.12 310 TYR A C 1
ATOM 2540 O O . TYR A 1 310 ? -14.589 12.238 -11.183 1.00 88.12 310 TYR A O 1
ATOM 2548 N N . VAL A 1 311 ? -13.044 13.835 -11.550 1.00 91.06 311 VAL A N 1
ATOM 2549 C CA . VAL A 1 311 ? -13.583 14.253 -12.852 1.00 91.06 311 VAL A CA 1
ATOM 2550 C C . VAL A 1 311 ? -13.509 13.112 -13.861 1.00 91.06 311 VAL A C 1
ATOM 2552 O O . VAL A 1 311 ? -14.520 12.845 -14.504 1.00 91.06 311 VAL A O 1
ATOM 2555 N N . GLY A 1 312 ? -12.369 12.420 -13.955 1.00 88.00 312 GLY A N 1
ATOM 2556 C CA . GLY A 1 312 ? -12.214 11.234 -14.803 1.00 88.00 312 GLY A CA 1
ATOM 2557 C C . GLY A 1 312 ? -13.282 10.185 -14.501 1.00 88.00 312 GLY A C 1
ATOM 2558 O O . GLY A 1 312 ? -14.099 9.883 -15.360 1.00 88.00 312 GLY A O 1
ATOM 2559 N N . ASN A 1 313 ? -13.411 9.775 -13.237 1.00 86.81 313 ASN A N 1
ATOM 2560 C CA . ASN A 1 313 ? -14.405 8.789 -12.805 1.00 86.81 313 ASN A CA 1
ATOM 2561 C C . ASN A 1 313 ? -15.856 9.214 -13.086 1.00 86.81 313 ASN A C 1
ATOM 2563 O O . ASN A 1 313 ? -16.739 8.373 -13.240 1.00 86.81 313 ASN A O 1
ATOM 2567 N N . VAL A 1 314 ? -16.166 10.514 -13.054 1.00 90.88 314 VAL A N 1
ATOM 2568 C CA . VAL A 1 314 ? -17.494 11.014 -13.447 1.00 90.88 314 VAL A CA 1
ATOM 2569 C C . VAL A 1 314 ? -17.693 10.863 -14.952 1.00 90.88 314 VAL A C 1
ATOM 2571 O O . VAL A 1 314 ? -18.744 10.377 -15.357 1.00 90.88 314 VAL A O 1
ATOM 2574 N N . LEU A 1 315 ? -16.707 11.252 -15.762 1.00 90.81 315 LEU A N 1
ATOM 2575 C CA . LEU A 1 315 ? -16.769 11.119 -17.217 1.00 90.81 315 LEU A CA 1
ATOM 2576 C C . LEU A 1 315 ? -16.873 9.648 -17.630 1.00 90.81 315 LEU A C 1
ATOM 2578 O O . LEU A 1 315 ? -17.795 9.301 -18.360 1.00 90.81 315 LEU A O 1
ATOM 2582 N N . ASP A 1 316 ? -16.029 8.777 -17.087 1.00 88.25 316 ASP A N 1
ATOM 2583 C CA . ASP A 1 316 ? -16.047 7.349 -17.407 1.00 88.25 316 ASP A CA 1
ATOM 2584 C C . ASP A 1 316 ? -17.400 6.725 -17.066 1.00 88.25 316 ASP A C 1
ATOM 2586 O O . ASP A 1 316 ? -17.998 6.057 -17.901 1.00 88.25 316 ASP A O 1
ATOM 2590 N N . ARG A 1 317 ? -17.974 7.032 -15.894 1.00 89.06 317 ARG A N 1
ATOM 2591 C CA . ARG A 1 317 ? -19.318 6.549 -15.527 1.00 89.06 317 ARG A CA 1
ATOM 2592 C C . ARG A 1 317 ? -20.423 7.062 -16.445 1.00 89.06 317 ARG A C 1
ATOM 2594 O O . ARG A 1 317 ? -21.399 6.345 -16.652 1.00 89.06 317 ARG A O 1
ATOM 2601 N N . LEU A 1 318 ? -20.311 8.292 -16.948 1.00 90.31 318 LEU A N 1
ATOM 2602 C CA . LEU A 1 318 ? -21.293 8.852 -17.879 1.00 90.31 318 LEU A CA 1
ATOM 2603 C C . LEU A 1 318 ? -21.270 8.125 -19.226 1.00 90.31 318 LEU A C 1
ATOM 2605 O O . LEU A 1 318 ? -22.329 7.932 -19.814 1.00 90.31 318 LEU A O 1
ATOM 2609 N N . TYR A 1 319 ? -20.092 7.710 -19.694 1.00 85.12 319 TYR A N 1
ATOM 2610 C CA . TYR A 1 319 ? -19.933 7.082 -21.008 1.00 85.12 319 TYR A CA 1
ATOM 2611 C C . TYR A 1 319 ? -19.906 5.546 -20.973 1.00 85.12 319 TYR A C 1
ATOM 2613 O O . TYR A 1 319 ? -20.189 4.924 -21.990 1.00 85.12 319 TYR A O 1
ATOM 2621 N N . GLN A 1 320 ? -19.646 4.920 -19.822 1.00 77.88 320 GLN A N 1
ATOM 2622 C CA . GLN A 1 320 ? -19.733 3.463 -19.643 1.00 77.88 320 GLN A CA 1
ATOM 2623 C C . GLN A 1 320 ? -21.162 2.977 -19.356 1.00 77.88 320 GLN A C 1
ATOM 2625 O O . GLN A 1 320 ? -21.509 1.877 -19.761 1.00 77.88 320 GLN A O 1
ATOM 2630 N N . ASN A 1 321 ? -22.012 3.791 -18.713 1.00 56.84 321 ASN A N 1
ATOM 2631 C CA . ASN A 1 321 ? -23.428 3.458 -18.470 1.00 56.84 321 ASN A CA 1
ATOM 2632 C C . ASN A 1 321 ? -24.369 3.920 -19.603 1.00 56.84 321 ASN A C 1
ATOM 2634 O O . ASN A 1 321 ? -25.588 3.898 -19.440 1.00 56.84 321 ASN A O 1
ATOM 2638 N N . GLY A 1 322 ? -23.810 4.419 -20.710 1.00 48.69 322 GLY A N 1
ATOM 2639 C CA . GLY A 1 322 ? -24.545 4.975 -21.849 1.00 48.69 322 GLY A CA 1
ATOM 2640 C C . GLY A 1 322 ? -24.715 4.029 -23.043 1.00 48.69 322 GLY A C 1
ATOM 2641 O O . GLY A 1 322 ? -25.184 4.500 -24.077 1.00 48.69 322 GLY A O 1
ATOM 2642 N N . ASN A 1 323 ? -24.338 2.750 -22.912 1.00 39.12 323 ASN A N 1
ATOM 2643 C CA . ASN A 1 323 ? -24.539 1.696 -23.916 1.00 39.12 323 ASN A CA 1
ATOM 2644 C C . ASN A 1 323 ? -25.393 0.559 -23.361 1.00 39.12 323 ASN A C 1
ATOM 2646 O O . ASN A 1 323 ? -25.046 0.057 -22.267 1.00 39.12 323 ASN A O 1
#

pLDDT: mean 81.22, std 11.32, range [39.12, 97.38]

Sequence (323 aa):
MEKSYYVSKDLAELLDVTEATIYKYIRDGKVVPYNKSTWTIDGEYRFSEEETLKLIDAQEEKPGLSTKDVADRLGITAYTVSRHIKNGVLPAKRKKYKGLERYFVSEEDFKTYALKVQSKKQEKLYDEELGFYLFQPLYNQHGDLAARVVNLEEPLIQSINGEYFSIEEAKELSYEGERKKLFEGKKVRKPGFVIFSFPTTDNIHSSFYIFMDYIMNQVGLHNVVVKQNSSTITFSVRSYDLTISKETEQLHIEIEEMINNYMIQGSFIQREKSIYLNSETDTIQAYIKTATKEKLKKEAIKVGVSMNEYVGNVLDRLYQNGN

InterPro domains:
  IPR041657 Helix-turn-helix domain, group 17 [PF12728] (65-114)

Secondary structure (DSSP, 8-state):
---S-EEHHHHHHHTTS-HHHHHHHHHTTSS--TTTTTHHHHSS-EE-HHHHHHHHHTSPPP-SEEHHHHHHHHTS-HHHHHHHHHTTSS--EEEEETTEEEEEE-HHHHHHHHHHHHHH----SEETTTTEETT-EEE-TTS-EEEEEEETTTTEEEETTSPEEPHHHHHHSB-TTTHHHHH-SPPP-S-S-EEEEEE--S-TT-HHHHHHHHHHHHH-GGGEEEEE-SSEEEEEE-SEEEEPPTT-HHHHHHHHHHHHHHEEESEEEEETTEEEEE-----------HHHHHHHHHHHHHTTS-HHHHHHHHHHHHHHTT-

Organism: NCBI:txid930129

Foldseek 3Di:
DDDQKDWLVRLCVLQVHDSVVVVVCCVVVVAPFPCVPCCVVVVTGIHGPVRSVSSVVPADDDPAQFLVNLCVVLVHDSVVSVVCCVVVVQDWDFDAHPNDTGTHGHPVSSVVSSCVVVLVLQQAQDDPVLLDGAQDFFAAPVGDGFWGQHHDVPGFIAGQVRDTDDSVVSVNTDDPPCSVLLAPADQDPFDAWFKFKDWDDSRSPDLVSVLLVLQSNFRHPNQWGWHDDPTIIIITGHWDWRFADPPCPPVVVSNVCRCVPTGPAFDWDDDPGTITTGRPDHDDDDDDDPVVLVVLCVVCVVVVHHSRVSVVVVVCVVVVVPD